Protein AF-A0A5E4IWZ4-F1 (afdb_monomer)

Sequence (344 aa):
MKITKGHIIYGFTVFIILAFVLETFVVVMWKPAETAATPTPSPQVQTFEGTGFAKAKILSLGGTLFVFCNSTQDAAPLVKDVPGVSRVFATGNSAYLVTAPNATPYLAAAIDGALAGICDAVVLRSSHLEFKETATLAASSGNGTKMLATKELDYLQSAFPPYVDAGHVEGDNVTMKVYLSINDAGGLSVSIEEQRSAFEYRFEGGGFATAKIAELKNELYVKCNATDAEGRAGNVSGVKNVTRFDEQTLFVDFEGNATAVAQGIASALPDCAPKVLRSAAFDFTDSVTIASENNDTRTVLGSDLAGATGFVAPEHAVNETVLLSVRLQMSGATILGTAIQEVG

Secondary structure (DSSP, 8-state):
----HHHHHHHHHHHHHHHHHHHHHHHHHTS----------------EEEEEEEEEEEEEEEEEEEEEESSSS--HHHHHTSTT--EEEEEETTEEEEE-TT--HHHHHHHHHHHTTT--EEEEEEEEEEE-S-EEEEESSSS-EEEE-HHHHHHHHHHS--EEETT--TT-EEEEEEEEEE-TT--EEEEEEE--TT---EEEEEEEEEEEEEEEEEEEEEE---TTHHHHHHTSTTEEEEEE-SSSEEEEEE-S-HHHHHHHHHHH-GGG--EEEEEEEEEE-S-EEEEETTS-EEEE-GGGGTT-EEEE-TT--TT-EEEEEEEEEEETTEEEEEEEEE--

Mean predicted aligned error: 16.66 Å

Solvent-accessible surface area (backbone atoms only — not comparable to full-atom values): 18110 Å² total; per-residue (Å²): 134,88,85,50,75,69,59,56,53,52,51,50,53,53,51,53,53,50,50,56,53,49,56,56,45,50,66,64,68,66,55,75,81,78,64,83,67,70,80,72,72,70,85,67,57,66,62,42,46,26,44,27,51,31,50,28,30,32,68,42,73,52,36,41,35,41,39,34,30,86,30,81,63,88,53,59,68,53,51,45,71,33,86,60,40,75,44,63,40,41,33,24,49,34,16,32,43,33,40,13,80,71,64,48,50,61,45,36,56,48,43,38,62,62,32,61,90,70,25,78,52,47,45,30,20,40,40,42,70,45,58,80,45,58,27,55,22,41,32,78,72,74,96,48,74,48,76,37,50,40,71,52,53,52,54,45,38,74,78,38,68,26,38,35,61,28,68,56,54,72,68,42,77,47,51,27,35,38,39,42,36,31,31,77,87,68,41,77,48,67,48,43,32,52,66,59,100,80,77,77,60,78,49,60,27,43,28,62,38,57,26,30,29,68,38,74,53,62,34,32,42,34,40,38,67,51,92,61,45,59,66,43,40,50,69,27,75,44,44,76,47,63,45,71,72,54,80,37,34,35,41,33,32,44,54,84,59,52,48,61,37,45,52,43,36,37,67,58,37,65,94,50,66,37,56,59,27,21,35,30,28,29,42,39,80,49,64,33,50,25,33,24,83,76,67,54,70,46,80,42,54,17,78,64,36,37,61,19,36,32,35,34,63,44,78,68,56,70,70,42,75,45,56,28,38,37,34,39,33,24,39,77,92,44,67,65,40,48,50,35,33,47,75,125

Nearest PDB structures (foldseek):
  6m5y-assembly1_A  TM=1.360E-01  e=1.106E+00  Homo sapiens
  2zkn-assembly1_A  TM=1.782E-01  e=7.741E+00  Homo sapiens
  5xau-assembly2_D  TM=8.549E-02  e=3.009E+00  Homo sapiens

pLDDT: mean 70.59, std 16.48, range [30.14, 96.25]

Foldseek 3Di:
DDDDPVNVVVVVVVVVVVVVVVVVVVVVVPPDPPPPPPPDPDPQLDWFWWKWKFKKAFQDWAQKKKKFFPAQDPCLVLLCPQPQFPHWADQFSGIIITGRRPQDLCSLVSSCVSCVVGGRMFMKTFTDIQTPAWIWIAGPDDGDIDIHGRVNVNVVCVVETEIEGSNDDHGDMFMWMWIWTAASVRDIDIYIYGDDPDFDDKFKFKFKAKWFFADWAQKKKKFAQDPCLQVLLCPFPQWDHWDDRDNGIIMTGGDDQQQSSQVSSCVSRVPGSIDIWTKTFTQGPAWTWTQGPNRDTDTHGSNRRHRRMETEHSPDDGGDMFMWIWIFMATDNGTRGIYIYGDD

Structure (mmCIF, N/CA/C/O backbone):
data_AF-A0A5E4IWZ4-F1
#
_entry.id   AF-A0A5E4IWZ4-F1
#
loop_
_atom_site.group_PDB
_atom_site.id
_atom_site.type_symbol
_atom_site.label_atom_id
_atom_site.label_alt_id
_atom_site.label_comp_id
_atom_site.label_asym_id
_atom_site.label_entity_id
_atom_site.label_seq_id
_atom_site.pdbx_PDB_ins_code
_atom_site.Cartn_x
_atom_site.Cartn_y
_atom_site.Cartn_z
_atom_site.occupancy
_atom_site.B_iso_or_equiv
_atom_site.auth_seq_id
_atom_site.auth_comp_id
_atom_site.auth_asym_id
_atom_site.auth_atom_id
_atom_site.pdbx_PDB_model_num
ATOM 1 N N . MET A 1 1 ? 42.885 69.895 -23.005 1.00 48.25 1 MET A N 1
ATOM 2 C CA . MET A 1 1 ? 41.452 69.594 -23.219 1.00 48.25 1 MET A CA 1
ATOM 3 C C . MET A 1 1 ? 40.857 69.210 -21.864 1.00 48.25 1 MET A C 1
ATOM 5 O O . MET A 1 1 ? 41.352 68.268 -21.261 1.00 48.25 1 MET A O 1
ATOM 9 N N . LYS A 1 2 ? 39.934 70.006 -21.297 1.00 48.12 2 LYS A N 1
ATOM 10 C CA . LYS A 1 2 ? 39.384 69.770 -19.944 1.00 48.12 2 LYS A CA 1
ATOM 11 C C . LYS A 1 2 ? 38.298 68.691 -20.016 1.00 48.12 2 LYS A C 1
ATOM 13 O O . LYS A 1 2 ? 37.235 68.941 -20.573 1.00 48.12 2 LYS A O 1
ATOM 18 N N . ILE A 1 3 ? 38.573 67.514 -19.460 1.00 48.06 3 ILE A N 1
ATOM 19 C CA . ILE A 1 3 ? 37.600 66.422 -19.342 1.00 48.06 3 ILE A CA 1
ATOM 20 C C . ILE A 1 3 ? 36.606 66.806 -18.239 1.00 48.06 3 ILE A C 1
ATOM 22 O O . ILE A 1 3 ? 36.971 66.909 -17.069 1.00 48.06 3 ILE A O 1
ATOM 26 N N . THR A 1 4 ? 35.358 67.088 -18.608 1.00 57.31 4 THR A N 1
ATOM 27 C CA . THR A 1 4 ? 34.282 67.385 -17.651 1.00 57.31 4 THR A CA 1
ATOM 28 C C . THR A 1 4 ? 33.617 66.095 -17.171 1.00 57.31 4 THR A C 1
ATOM 30 O O . THR A 1 4 ? 33.592 65.100 -17.893 1.00 57.31 4 THR A O 1
ATOM 33 N N . LYS A 1 5 ? 33.037 66.106 -15.959 1.00 51.78 5 LYS A N 1
ATOM 34 C CA . LYS A 1 5 ? 32.372 64.940 -15.332 1.00 51.78 5 LYS A CA 1
ATOM 35 C C . LYS A 1 5 ? 31.342 64.247 -16.246 1.00 51.78 5 LYS A C 1
ATOM 37 O O . LYS A 1 5 ? 31.197 63.034 -16.173 1.00 51.78 5 LYS A O 1
ATOM 42 N N . GLY A 1 6 ? 30.700 64.988 -17.155 1.00 46.56 6 GLY A N 1
ATOM 43 C CA . GLY A 1 6 ? 29.786 64.431 -18.160 1.00 46.56 6 GLY A CA 1
ATOM 44 C C . GLY A 1 6 ? 30.454 63.512 -19.192 1.00 46.56 6 GLY A C 1
ATOM 45 O O . GLY A 1 6 ? 29.855 62.520 -19.584 1.00 46.56 6 GLY A O 1
ATOM 46 N N . HIS A 1 7 ? 31.711 63.766 -19.569 1.00 50.81 7 HIS A N 1
ATOM 47 C CA . HIS A 1 7 ? 32.455 62.919 -20.513 1.00 50.81 7 HIS A CA 1
ATOM 48 C C . HIS A 1 7 ? 32.906 61.593 -19.883 1.00 50.81 7 HIS A C 1
ATOM 50 O O . HIS A 1 7 ? 33.012 60.588 -20.577 1.00 50.81 7 HIS A O 1
ATOM 56 N N . ILE A 1 8 ? 33.126 61.574 -18.564 1.00 56.03 8 ILE A N 1
ATOM 57 C CA . ILE A 1 8 ? 33.488 60.357 -17.822 1.00 56.03 8 ILE A CA 1
ATOM 58 C C . ILE A 1 8 ? 32.269 59.438 -17.686 1.00 56.03 8 ILE A C 1
ATOM 60 O O . ILE A 1 8 ? 32.382 58.239 -17.911 1.00 56.03 8 ILE A O 1
ATOM 64 N N . ILE A 1 9 ? 31.093 60.005 -17.398 1.00 56.81 9 ILE A N 1
ATOM 65 C CA . ILE A 1 9 ? 29.836 59.248 -17.295 1.00 56.81 9 ILE A CA 1
ATOM 66 C C . ILE A 1 9 ? 29.434 58.682 -18.663 1.00 56.81 9 ILE A C 1
ATOM 68 O O . ILE A 1 9 ? 29.106 57.505 -18.757 1.00 56.81 9 ILE A O 1
ATOM 72 N N . TYR A 1 10 ? 29.542 59.470 -19.739 1.00 52.75 10 TYR A N 1
ATOM 73 C CA . TYR A 1 10 ? 29.258 58.981 -21.093 1.00 52.75 10 TYR A CA 1
ATOM 74 C C . TYR A 1 10 ? 30.230 57.875 -21.531 1.00 52.75 10 TYR A C 1
ATOM 76 O O . TYR A 1 10 ? 29.808 56.885 -22.123 1.00 52.75 10 TYR A O 1
ATOM 84 N N . GLY A 1 11 ? 31.518 58.002 -21.190 1.00 53.03 11 GLY A N 1
ATOM 85 C CA . GLY A 1 11 ? 32.519 56.969 -21.464 1.00 53.03 11 GLY A CA 1
ATOM 86 C C . GLY A 1 11 ? 32.241 55.655 -20.728 1.00 53.03 11 GLY A C 1
ATOM 87 O O . GLY A 1 11 ? 32.352 54.591 -21.330 1.00 53.03 11 GLY A O 1
ATOM 88 N N . PHE A 1 12 ? 31.819 55.719 -19.460 1.00 54.25 12 PHE A N 1
ATOM 89 C CA . PHE A 1 12 ? 31.521 54.528 -18.655 1.00 54.25 12 PHE A CA 1
ATOM 90 C C . PHE A 1 12 ? 30.256 53.800 -19.132 1.00 54.25 12 PHE A C 1
ATOM 92 O O . PHE A 1 12 ? 30.250 52.576 -19.237 1.00 54.25 12 PHE A O 1
ATOM 99 N N . THR A 1 13 ? 29.208 54.542 -19.501 1.00 52.69 13 THR A N 1
ATOM 100 C CA . THR A 1 13 ? 27.964 53.960 -20.028 1.00 52.69 13 THR A CA 1
ATOM 101 C C . THR A 1 13 ? 28.180 53.287 -21.385 1.00 52.69 13 THR A C 1
ATOM 103 O O . THR A 1 13 ? 27.676 52.189 -21.613 1.00 52.69 13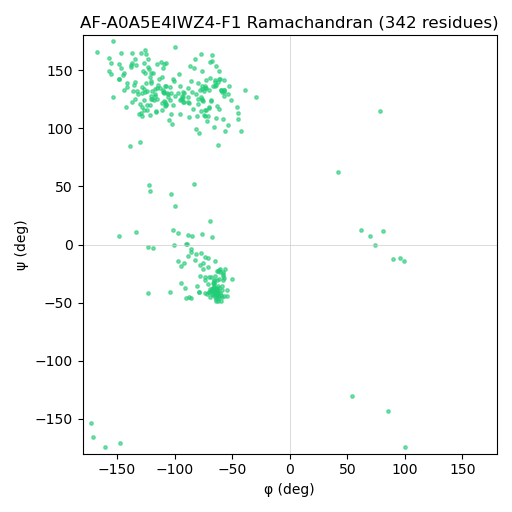 THR A O 1
ATOM 106 N N . VAL A 1 14 ? 28.981 53.890 -22.271 1.00 59.00 14 VAL A N 1
ATOM 107 C CA . VAL A 1 14 ? 29.339 53.288 -23.567 1.00 59.00 14 VAL A CA 1
ATOM 108 C C . VAL A 1 14 ? 30.169 52.014 -23.379 1.00 59.00 14 VAL A C 1
ATOM 110 O O . VAL A 1 14 ? 29.946 51.039 -24.091 1.00 59.00 14 VAL A O 1
ATOM 113 N N . PHE A 1 15 ? 31.067 51.979 -22.389 1.00 56.47 15 PHE A N 1
ATOM 114 C CA . PHE A 1 15 ? 31.883 50.798 -22.093 1.00 56.47 15 PHE A CA 1
ATOM 115 C C . PHE A 1 15 ? 31.050 49.625 -21.549 1.00 56.47 15 PHE A C 1
ATOM 117 O O . PHE A 1 15 ? 31.271 48.484 -21.945 1.00 56.47 15 PHE A O 1
ATOM 124 N N . ILE A 1 16 ? 30.053 49.900 -20.700 1.00 59.41 16 ILE A N 1
ATOM 125 C CA . ILE A 1 16 ? 29.130 48.878 -20.176 1.00 59.41 16 ILE A CA 1
ATOM 126 C C . ILE A 1 16 ? 28.242 48.317 -21.294 1.00 59.41 16 ILE A C 1
ATOM 128 O O . ILE A 1 16 ? 28.080 47.105 -21.395 1.00 59.41 16 ILE A O 1
ATOM 132 N N . ILE A 1 17 ? 27.714 49.170 -22.178 1.00 57.44 17 ILE A N 1
ATOM 133 C CA . ILE A 1 17 ? 26.903 48.716 -23.320 1.00 57.44 17 ILE A CA 1
ATOM 134 C C . ILE A 1 17 ? 27.752 47.877 -24.287 1.00 57.44 17 ILE A C 1
ATOM 136 O O . ILE A 1 17 ? 27.302 46.827 -24.736 1.00 57.44 17 ILE A O 1
ATOM 140 N N . LEU A 1 18 ? 28.994 48.284 -24.567 1.00 53.41 18 LEU A N 1
ATOM 141 C CA . LEU A 1 18 ? 29.921 47.498 -25.388 1.00 53.41 18 LEU A CA 1
ATOM 142 C C . LEU A 1 18 ? 30.268 46.148 -24.750 1.00 53.41 18 LEU A C 1
ATOM 144 O O . LEU A 1 18 ? 30.325 45.162 -25.476 1.00 53.41 18 LEU A O 1
ATOM 148 N N . ALA A 1 19 ? 30.439 46.079 -23.427 1.00 55.56 19 ALA A N 1
ATOM 149 C CA . ALA A 1 19 ? 30.679 44.823 -22.715 1.00 55.56 19 ALA A CA 1
ATOM 150 C C . ALA A 1 19 ? 29.480 43.864 -22.815 1.00 55.56 19 ALA A C 1
ATOM 152 O O . ALA A 1 19 ? 29.666 42.697 -23.149 1.00 55.56 19 ALA A O 1
ATOM 153 N N . PHE A 1 20 ? 28.252 44.368 -22.646 1.00 47.84 20 PHE A N 1
ATOM 154 C CA . PHE A 1 20 ? 27.034 43.569 -22.824 1.00 47.84 20 PHE A CA 1
ATOM 155 C C . PHE A 1 20 ? 26.848 43.099 -24.274 1.00 47.84 20 PHE A C 1
ATOM 157 O O . PHE A 1 20 ? 26.481 41.948 -24.508 1.00 47.84 20 PHE A O 1
ATOM 164 N N . VAL A 1 21 ? 27.136 43.949 -25.265 1.00 52.22 21 VAL A N 1
ATOM 165 C CA . VAL A 1 21 ? 27.054 43.570 -26.685 1.00 52.22 21 VAL A CA 1
ATOM 166 C C . VAL A 1 21 ? 28.121 42.530 -27.042 1.00 52.22 21 VAL A C 1
ATOM 168 O O . VAL A 1 21 ? 27.809 41.600 -27.782 1.00 52.22 21 VAL A O 1
ATOM 171 N N . LEU A 1 22 ? 29.339 42.626 -26.491 1.00 50.09 22 LEU A N 1
ATOM 172 C CA . LEU A 1 22 ? 30.407 41.648 -26.734 1.00 50.09 22 LEU A CA 1
ATOM 173 C C . LEU A 1 22 ? 30.142 40.300 -26.046 1.00 50.09 22 LEU A C 1
ATOM 175 O O . LEU A 1 22 ? 30.327 39.270 -26.688 1.00 50.09 22 LEU A O 1
ATOM 179 N N . GLU A 1 23 ? 29.675 40.283 -24.792 1.00 47.28 23 GLU A N 1
ATOM 180 C CA . GLU A 1 23 ? 29.301 39.035 -24.101 1.00 47.28 23 GLU A CA 1
ATOM 181 C C . GLU A 1 23 ? 28.146 38.327 -24.817 1.00 47.28 23 GLU A C 1
ATOM 183 O O . GLU A 1 23 ? 28.201 37.118 -25.042 1.00 47.28 23 GLU A O 1
ATOM 188 N N . THR A 1 24 ? 27.150 39.086 -25.285 1.00 47.25 24 THR A N 1
ATOM 189 C CA . THR A 1 24 ? 26.039 38.526 -26.069 1.00 47.25 24 THR A CA 1
ATOM 190 C C . THR A 1 24 ? 26.528 37.990 -27.424 1.00 47.25 24 THR A C 1
ATOM 192 O O . THR A 1 24 ? 26.074 36.939 -27.872 1.00 47.25 24 THR A O 1
ATOM 195 N N . PHE A 1 25 ? 27.506 38.645 -28.064 1.00 42.25 25 PHE A N 1
ATOM 196 C CA . PHE A 1 25 ? 28.094 38.174 -29.325 1.00 42.25 25 PHE A CA 1
ATOM 197 C C . PHE A 1 25 ? 28.974 36.927 -29.167 1.00 42.25 25 PHE A C 1
ATOM 199 O O . PHE A 1 25 ? 28.980 36.085 -30.064 1.00 42.25 25 PHE A O 1
ATOM 206 N N . VAL A 1 26 ? 29.692 36.768 -28.051 1.00 47.75 26 VAL A N 1
ATOM 207 C CA . VAL A 1 26 ? 30.502 35.564 -27.785 1.00 47.75 26 VAL A CA 1
ATOM 208 C C . VAL A 1 26 ? 29.603 34.351 -27.536 1.00 47.75 26 VAL A C 1
ATOM 210 O O . VAL A 1 26 ? 29.882 33.282 -28.072 1.00 47.75 26 VAL A O 1
ATOM 213 N N . VAL A 1 27 ? 28.472 34.514 -26.841 1.00 46.78 27 VAL A N 1
ATOM 214 C CA . VAL A 1 27 ? 27.479 33.435 -26.665 1.00 46.78 27 VAL A CA 1
ATOM 215 C C . VAL A 1 27 ? 26.820 33.039 -27.997 1.00 46.78 27 VAL A C 1
ATOM 217 O O . VAL A 1 27 ? 26.539 31.863 -28.216 1.00 46.78 27 VAL A O 1
ATOM 220 N N . VAL A 1 28 ? 26.622 33.987 -28.921 1.00 42.69 28 VAL A N 1
ATOM 221 C CA . VAL A 1 28 ? 26.024 33.721 -30.245 1.00 42.69 28 VAL A CA 1
ATOM 222 C C . VAL A 1 28 ? 27.032 33.140 -31.250 1.00 42.69 28 VAL A C 1
ATOM 224 O O . VAL A 1 28 ? 26.660 32.281 -32.047 1.00 42.69 28 VAL A O 1
ATOM 227 N N . MET A 1 29 ? 28.304 33.557 -31.219 1.00 41.19 29 MET A N 1
ATOM 228 C CA . MET A 1 29 ? 29.334 33.083 -32.163 1.00 41.19 29 MET A CA 1
ATOM 229 C C . MET A 1 29 ? 30.079 31.816 -31.716 1.00 41.19 29 MET A C 1
ATOM 231 O O . MET A 1 29 ? 30.779 31.220 -32.531 1.00 41.19 29 MET A O 1
ATOM 235 N N . TRP A 1 30 ? 29.909 31.365 -30.469 1.00 34.94 30 TRP A N 1
ATOM 236 C CA . TRP A 1 30 ? 30.384 30.057 -29.989 1.00 34.94 30 TRP A CA 1
ATOM 237 C C . TRP A 1 30 ? 29.272 28.997 -29.949 1.00 34.94 30 TRP A C 1
ATOM 239 O O . TRP A 1 30 ? 29.286 28.078 -29.132 1.00 34.94 30 TRP A O 1
ATOM 249 N N . LYS A 1 31 ? 28.318 29.073 -30.885 1.00 34.88 31 LYS A N 1
ATOM 250 C CA . LYS A 1 31 ? 27.649 27.858 -31.356 1.00 34.88 31 LYS A CA 1
ATOM 251 C C . LYS A 1 31 ? 28.688 27.038 -32.136 1.00 34.88 31 LYS A C 1
ATOM 253 O O . LYS A 1 31 ? 29.263 27.574 -33.086 1.00 34.88 31 LYS A O 1
ATOM 258 N N . PRO A 1 32 ? 28.944 25.763 -31.784 1.00 35.66 32 PRO A N 1
ATOM 259 C CA . PRO A 1 32 ? 29.677 24.867 -32.670 1.00 35.66 32 PRO A CA 1
ATOM 260 C C . PRO A 1 32 ? 28.987 24.906 -34.030 1.00 35.66 32 PRO A C 1
ATOM 262 O O . PRO A 1 32 ? 27.756 24.906 -34.074 1.00 35.66 32 PRO A O 1
ATOM 265 N N . ALA A 1 33 ? 29.763 24.990 -35.112 1.00 35.91 33 ALA A N 1
ATOM 266 C CA . ALA A 1 33 ? 29.234 24.999 -36.466 1.00 35.91 33 ALA A CA 1
ATOM 267 C C . ALA A 1 33 ? 28.159 23.911 -36.605 1.00 35.91 33 ALA A C 1
ATOM 269 O O . ALA A 1 33 ? 28.460 22.717 -36.515 1.00 35.91 33 ALA A O 1
ATOM 270 N N . GLU A 1 34 ? 26.909 24.339 -36.799 1.00 39.59 34 GLU A N 1
ATOM 271 C CA . GLU A 1 34 ? 25.837 23.488 -37.293 1.00 39.59 34 GLU A CA 1
ATOM 272 C C . GLU A 1 34 ? 26.274 23.059 -38.697 1.00 39.59 34 GLU A C 1
ATOM 274 O O . GLU A 1 34 ? 25.982 23.692 -39.709 1.00 39.59 34 GLU A O 1
ATOM 279 N N . THR A 1 35 ? 27.062 21.982 -38.745 1.00 37.62 35 THR A N 1
ATOM 280 C CA . THR A 1 35 ? 27.108 21.084 -39.895 1.00 37.62 35 THR A CA 1
ATOM 281 C C . THR A 1 35 ? 25.650 20.853 -40.225 1.00 37.62 35 THR A C 1
ATOM 283 O O . THR A 1 35 ? 24.946 20.417 -39.318 1.00 37.62 35 THR A O 1
ATOM 286 N N . ALA A 1 36 ? 25.196 21.245 -41.421 1.00 39.75 36 ALA A N 1
ATOM 287 C CA . ALA A 1 36 ? 23.799 21.163 -41.832 1.00 39.75 36 ALA A CA 1
ATOM 288 C C . ALA A 1 36 ? 23.219 19.825 -41.369 1.00 39.75 36 ALA A C 1
ATOM 290 O O . ALA A 1 36 ? 23.478 18.780 -41.969 1.00 39.75 36 ALA A O 1
ATOM 291 N N . ALA A 1 37 ? 22.528 19.858 -40.230 1.00 36.50 37 ALA A N 1
ATOM 292 C CA . ALA A 1 37 ? 21.970 18.669 -39.647 1.00 36.50 37 ALA A CA 1
ATOM 293 C C . ALA A 1 37 ? 20.783 18.375 -40.542 1.00 36.50 37 ALA A C 1
ATOM 295 O O . ALA A 1 37 ? 19.821 19.145 -40.599 1.00 36.50 37 ALA A O 1
ATOM 296 N N . THR A 1 38 ? 20.895 17.284 -41.297 1.00 37.44 38 THR A N 1
ATOM 297 C CA . THR A 1 38 ? 19.757 16.502 -41.774 1.00 37.44 38 THR A CA 1
ATOM 298 C C . THR A 1 38 ? 18.642 16.645 -40.742 1.00 37.44 38 THR A C 1
ATOM 300 O O . THR A 1 38 ? 18.963 16.455 -39.568 1.00 37.44 38 THR A O 1
ATOM 303 N N . PRO A 1 39 ? 17.408 17.040 -41.121 1.00 30.14 39 PRO A N 1
ATOM 304 C CA . PRO A 1 39 ? 16.368 17.412 -40.167 1.00 30.14 39 PRO A CA 1
ATOM 305 C C . PRO A 1 39 ? 16.338 16.384 -39.046 1.00 30.14 39 PRO A C 1
ATOM 307 O O . PRO A 1 39 ? 15.993 15.227 -39.289 1.00 30.14 39 PRO A O 1
ATOM 310 N N . THR A 1 40 ? 16.798 16.778 -37.855 1.00 33.03 40 THR A N 1
ATOM 311 C CA . THR A 1 40 ? 16.753 15.896 -36.699 1.00 33.03 40 THR A CA 1
ATOM 312 C C . THR A 1 40 ? 15.272 15.623 -36.502 1.00 33.03 40 THR A C 1
ATOM 314 O O . THR A 1 40 ? 14.522 16.587 -36.303 1.00 33.03 40 THR A O 1
ATOM 317 N N . PRO A 1 41 ? 14.809 14.367 -36.638 1.00 32.19 41 PRO A N 1
ATOM 318 C CA . PRO A 1 41 ? 13.429 14.065 -36.327 1.00 32.19 41 PRO A CA 1
ATOM 319 C C . PRO A 1 41 ? 13.203 14.576 -34.907 1.00 32.19 41 PRO A C 1
ATOM 321 O O . PRO A 1 41 ? 14.022 14.317 -34.020 1.00 32.19 41 PRO A O 1
ATOM 324 N N . SER A 1 42 ? 12.140 15.364 -34.717 1.00 31.86 42 SER A N 1
ATOM 325 C CA . SER A 1 42 ? 11.623 15.699 -33.387 1.00 31.86 42 SER A CA 1
ATOM 326 C C . SER A 1 42 ? 11.740 14.441 -32.528 1.00 31.86 42 SER A C 1
ATOM 328 O O . SER A 1 42 ? 11.403 13.390 -33.082 1.00 31.86 42 SER A O 1
ATOM 330 N N . PRO A 1 43 ? 12.257 14.485 -31.280 1.00 33.91 43 PRO A N 1
ATOM 331 C CA . PRO A 1 43 ? 12.421 13.279 -30.482 1.00 33.91 43 PRO A CA 1
ATOM 332 C C . PRO A 1 43 ? 11.065 12.592 -30.451 1.00 33.91 43 PRO A C 1
ATOM 334 O O . PRO A 1 43 ? 10.131 13.068 -29.810 1.00 33.91 43 PRO A O 1
ATOM 337 N N . GLN A 1 44 ? 10.925 11.540 -31.257 1.00 36.94 44 GLN A N 1
ATOM 338 C CA . GLN A 1 44 ? 9.755 10.705 -31.191 1.00 36.94 44 GLN A CA 1
ATOM 339 C C . GLN A 1 44 ? 9.860 10.132 -29.795 1.00 36.94 44 GLN A C 1
ATOM 341 O O . GLN A 1 44 ? 10.893 9.549 -29.451 1.00 36.94 44 GLN A O 1
ATOM 346 N N . VAL A 1 45 ? 8.857 10.401 -28.963 1.00 45.78 45 VAL A N 1
ATOM 347 C CA . VAL A 1 45 ? 8.693 9.669 -27.717 1.00 45.78 45 VAL A CA 1
ATOM 348 C C . VAL A 1 45 ? 8.608 8.218 -28.162 1.00 45.78 45 VAL A C 1
ATOM 350 O O . VAL A 1 45 ? 7.610 7.802 -28.737 1.00 45.78 45 VAL A O 1
ATOM 353 N N . GLN A 1 46 ? 9.728 7.500 -28.083 1.00 56.00 46 GLN A N 1
ATOM 354 C CA . GLN A 1 46 ? 9.773 6.133 -28.562 1.00 56.00 46 GLN A CA 1
ATOM 355 C C . GLN A 1 46 ? 8.957 5.333 -27.572 1.00 56.00 46 GLN A C 1
ATOM 357 O O . GLN A 1 46 ? 9.376 5.155 -26.423 1.00 56.00 46 GLN A O 1
ATOM 362 N N . THR A 1 47 ? 7.799 4.873 -28.032 1.00 64.81 47 THR A N 1
ATOM 363 C CA . THR A 1 47 ? 7.048 3.842 -27.339 1.00 64.81 47 THR A CA 1
ATOM 364 C C . THR A 1 47 ? 7.980 2.688 -27.043 1.00 64.81 47 THR A C 1
ATOM 366 O O . THR A 1 47 ? 8.627 2.152 -27.949 1.00 64.81 47 THR A O 1
ATOM 369 N N . PHE A 1 48 ? 8.077 2.324 -25.777 1.00 65.38 48 PHE A N 1
ATOM 370 C CA . PHE A 1 48 ? 8.903 1.217 -25.347 1.00 65.38 48 PHE A CA 1
ATOM 371 C C . PHE A 1 48 ? 8.178 0.491 -24.241 1.00 65.38 48 PHE A C 1
ATOM 373 O O . PHE A 1 48 ? 7.967 1.067 -23.186 1.00 65.38 48 PHE A O 1
ATOM 380 N N . GLU A 1 49 ? 7.864 -0.772 -24.467 1.00 69.88 49 GLU A N 1
ATOM 381 C CA . GLU A 1 49 ? 7.395 -1.673 -23.431 1.00 69.88 49 GLU A CA 1
ATOM 382 C C . GLU A 1 49 ? 8.389 -2.818 -23.349 1.00 69.88 49 GLU A C 1
ATOM 384 O O . GLU A 1 49 ? 8.693 -3.431 -24.373 1.00 69.88 49 GLU A O 1
ATOM 389 N N . GLY A 1 50 ? 8.935 -3.088 -22.170 1.00 64.44 50 GLY A N 1
ATOM 390 C CA . GLY A 1 50 ? 9.922 -4.141 -22.029 1.00 64.44 50 GLY A CA 1
ATOM 391 C C . GLY A 1 50 ? 10.229 -4.527 -20.597 1.00 64.44 50 GLY A C 1
ATOM 392 O O . GLY A 1 50 ? 9.910 -3.819 -19.641 1.00 64.44 50 GLY A O 1
ATOM 393 N N . THR A 1 51 ? 10.893 -5.672 -20.467 1.00 76.69 51 THR A N 1
ATOM 394 C CA . THR A 1 51 ? 11.328 -6.220 -19.182 1.00 76.69 51 THR A CA 1
ATOM 395 C C . THR A 1 51 ? 12.806 -6.550 -19.195 1.00 76.69 51 THR A C 1
ATOM 397 O O . THR A 1 51 ? 13.382 -6.906 -20.221 1.00 76.69 51 THR A O 1
ATOM 400 N N . GLY A 1 52 ? 13.435 -6.445 -18.036 1.00 77.69 52 GLY A N 1
ATOM 401 C CA . GLY A 1 52 ? 14.819 -6.840 -17.846 1.00 77.69 52 GLY A CA 1
ATOM 402 C C . GLY A 1 52 ? 15.125 -7.070 -16.383 1.00 77.69 52 GLY A C 1
ATOM 403 O O . GLY A 1 52 ? 14.236 -7.022 -15.534 1.00 77.69 52 GLY A O 1
ATOM 404 N N . PHE A 1 53 ? 16.395 -7.327 -16.098 1.00 85.75 53 PHE A N 1
ATOM 405 C CA . PHE A 1 53 ? 16.854 -7.646 -14.754 1.00 85.75 53 PHE A CA 1
ATOM 406 C C . PHE A 1 53 ? 17.989 -6.721 -14.335 1.00 85.75 53 PHE A C 1
ATOM 408 O O . PHE A 1 53 ? 18.795 -6.299 -15.168 1.00 85.75 53 PHE A O 1
ATOM 415 N N . ALA A 1 54 ? 18.044 -6.420 -13.042 1.00 86.06 54 ALA A N 1
ATOM 416 C CA . ALA A 1 54 ? 19.112 -5.649 -12.428 1.00 86.06 54 ALA A CA 1
ATOM 417 C C . ALA A 1 54 ? 19.415 -6.183 -11.033 1.00 86.06 54 ALA A C 1
ATOM 419 O O . ALA A 1 54 ? 18.508 -6.385 -10.225 1.00 86.06 54 ALA A O 1
ATOM 420 N N . LYS A 1 55 ? 20.693 -6.378 -10.716 1.00 89.69 55 LYS A N 1
ATOM 421 C CA . LYS A 1 55 ? 21.110 -6.667 -9.344 1.00 89.69 55 LYS A CA 1
ATOM 422 C C . LYS A 1 55 ? 21.092 -5.406 -8.499 1.00 89.69 55 LYS A C 1
ATOM 424 O O . LYS A 1 55 ? 21.652 -4.369 -8.873 1.00 89.69 55 LYS A O 1
ATOM 429 N N . ALA A 1 56 ? 20.525 -5.542 -7.313 1.00 91.06 56 ALA A N 1
ATOM 430 C CA . ALA A 1 56 ? 20.492 -4.488 -6.324 1.00 91.06 56 ALA A CA 1
ATOM 431 C C . ALA A 1 56 ? 20.872 -5.013 -4.940 1.00 91.06 56 ALA A C 1
ATOM 433 O O . ALA A 1 56 ? 20.819 -6.212 -4.663 1.00 91.06 56 ALA A O 1
ATOM 434 N N . LYS A 1 57 ? 21.286 -4.097 -4.071 1.00 92.38 57 LYS A N 1
ATOM 435 C CA . LYS A 1 57 ? 21.460 -4.347 -2.644 1.00 92.38 57 LYS A CA 1
ATOM 436 C C . LYS A 1 57 ? 20.355 -3.634 -1.880 1.00 92.38 57 LYS A C 1
ATOM 438 O O . LYS A 1 57 ? 20.069 -2.477 -2.169 1.00 92.38 57 LYS A O 1
ATOM 443 N N . ILE A 1 58 ? 19.763 -4.299 -0.899 1.00 87.06 58 ILE A N 1
ATOM 444 C CA . ILE A 1 58 ? 18.762 -3.682 -0.030 1.00 87.06 58 ILE A CA 1
ATOM 445 C C . ILE A 1 58 ? 19.476 -2.717 0.917 1.00 87.06 58 ILE A C 1
ATOM 447 O O . ILE A 1 58 ? 20.310 -3.139 1.719 1.00 87.06 58 ILE A O 1
ATOM 451 N N . LEU A 1 59 ? 19.173 -1.423 0.807 1.00 80.50 59 LEU A N 1
ATOM 452 C CA . LEU A 1 59 ? 19.687 -0.395 1.712 1.00 80.50 59 LEU A CA 1
ATOM 453 C C . LEU A 1 59 ? 18.816 -0.267 2.952 1.00 80.50 59 LEU A C 1
ATOM 455 O O . LEU A 1 59 ? 19.347 -0.222 4.057 1.00 80.50 59 LEU A O 1
ATOM 459 N N . SER A 1 60 ? 17.498 -0.216 2.761 1.00 78.06 60 SER A N 1
ATOM 460 C CA . SER A 1 60 ? 16.543 -0.154 3.862 1.00 78.06 60 SER A CA 1
ATOM 461 C C . SER A 1 60 ? 15.232 -0.855 3.528 1.00 78.06 60 SER A C 1
ATOM 463 O O . SER A 1 60 ? 14.858 -1.005 2.359 1.00 78.06 60 SER A O 1
ATOM 465 N N . LEU A 1 61 ? 14.533 -1.296 4.573 1.00 73.25 61 LEU A N 1
ATOM 466 C CA . LEU A 1 61 ? 13.239 -1.967 4.476 1.00 73.25 61 LEU A CA 1
ATOM 467 C C . LEU A 1 61 ? 12.145 -1.146 5.176 1.00 73.25 61 LEU A C 1
ATOM 469 O O . LEU A 1 61 ? 12.262 -0.800 6.349 1.00 73.25 61 LEU A O 1
ATOM 473 N N . GLY A 1 62 ? 11.043 -0.866 4.479 1.00 65.75 62 GLY A N 1
ATOM 474 C CA . GLY A 1 62 ? 9.933 -0.057 5.010 1.00 65.75 62 GLY A CA 1
ATOM 475 C C . GLY A 1 62 ? 9.033 -0.815 5.994 1.00 65.75 62 GLY A C 1
ATOM 476 O O . GLY A 1 62 ? 9.064 -2.036 6.049 1.00 65.75 62 GLY A O 1
ATOM 477 N N . GLY A 1 63 ? 8.207 -0.129 6.786 1.00 61.47 63 GLY A N 1
ATOM 478 C CA . GLY A 1 63 ? 7.325 -0.749 7.799 1.00 61.47 63 GLY A CA 1
ATOM 479 C C . GLY A 1 63 ? 6.062 -1.434 7.253 1.00 61.47 63 GLY A C 1
ATOM 480 O O . GLY A 1 63 ? 5.176 -1.804 8.023 1.00 61.47 63 GLY A O 1
ATOM 481 N N . THR A 1 64 ? 5.952 -1.581 5.935 1.00 64.88 64 THR A N 1
ATOM 482 C CA . THR A 1 64 ? 4.729 -2.018 5.259 1.00 64.88 64 THR A CA 1
ATOM 483 C C . THR A 1 64 ? 4.954 -3.339 4.551 1.00 64.88 64 THR A C 1
ATOM 485 O O . THR A 1 64 ? 5.903 -3.488 3.775 1.00 64.88 64 THR A O 1
ATOM 488 N N . LEU A 1 65 ? 4.053 -4.281 4.809 1.00 68.31 65 LEU A N 1
ATOM 489 C CA . LEU A 1 65 ? 4.041 -5.603 4.211 1.00 68.31 65 LEU A CA 1
ATOM 490 C C . LEU A 1 65 ? 2.813 -5.763 3.314 1.00 68.31 65 LEU A C 1
ATOM 492 O O . LEU A 1 65 ? 1.722 -5.296 3.635 1.00 68.31 65 LEU A O 1
ATOM 496 N N . PHE A 1 66 ? 2.995 -6.446 2.196 1.00 69.00 66 PHE A N 1
ATOM 497 C CA . PHE A 1 66 ? 1.934 -6.872 1.297 1.00 69.00 66 PHE A CA 1
ATOM 498 C C . PHE A 1 66 ? 1.845 -8.384 1.390 1.00 69.00 66 PHE A C 1
ATOM 500 O O . PHE A 1 66 ? 2.803 -9.080 1.063 1.00 69.00 66 PHE A O 1
ATOM 507 N N . VAL A 1 67 ? 0.717 -8.884 1.874 1.00 71.06 67 VAL A N 1
ATOM 508 C CA . VAL A 1 67 ? 0.478 -10.310 2.071 1.00 71.06 67 VAL A CA 1
ATOM 509 C C . VAL A 1 67 ? -0.524 -10.770 1.031 1.00 71.06 67 VAL A C 1
ATOM 511 O O . VAL A 1 67 ? -1.638 -10.258 0.965 1.00 71.06 67 VAL A O 1
ATOM 514 N N . PHE A 1 68 ? -0.142 -11.757 0.240 1.00 71.69 68 PHE A N 1
ATOM 515 C CA . PHE A 1 68 ? -1.003 -12.409 -0.732 1.00 71.69 68 PHE A CA 1
ATOM 516 C C . PHE A 1 68 ? -1.285 -13.808 -0.236 1.00 71.69 68 PHE A C 1
ATOM 518 O O . PHE A 1 68 ? -0.368 -14.521 0.150 1.00 71.69 68 PHE A O 1
ATOM 525 N N . CYS A 1 69 ? -2.542 -14.203 -0.277 1.00 70.25 69 CYS A N 1
ATOM 526 C CA . CYS A 1 69 ? -3.011 -15.498 0.165 1.00 70.25 69 CYS A CA 1
ATOM 527 C C . CYS A 1 69 ? -3.882 -16.047 -0.955 1.00 70.25 69 CYS A C 1
ATOM 529 O O . CYS A 1 69 ? -4.936 -15.489 -1.228 1.00 70.25 69 CYS A O 1
ATOM 531 N N . ASN A 1 70 ? -3.463 -17.116 -1.634 1.00 67.50 70 ASN A N 1
ATOM 532 C CA . ASN A 1 70 ? -4.182 -17.686 -2.786 1.00 67.50 70 ASN A CA 1
ATOM 533 C C . ASN A 1 70 ? -5.533 -18.363 -2.439 1.00 67.50 70 ASN A C 1
ATOM 535 O O . ASN A 1 70 ? -6.035 -19.172 -3.219 1.00 67.50 70 ASN A O 1
ATOM 539 N N . SER A 1 71 ? -6.123 -18.029 -1.292 1.00 66.44 71 SER A N 1
ATOM 540 C CA . SER A 1 71 ? -7.408 -18.518 -0.805 1.00 66.44 71 SER A CA 1
ATOM 541 C C . SER A 1 71 ? -8.451 -17.402 -0.832 1.00 66.44 71 SER A C 1
ATOM 543 O O . SER A 1 71 ? -8.124 -16.227 -0.710 1.00 66.44 71 SER A O 1
ATOM 545 N N . THR A 1 72 ? -9.721 -17.778 -0.977 1.00 63.81 72 THR A N 1
ATOM 546 C CA . THR A 1 72 ? -10.873 -16.865 -0.872 1.00 63.81 72 THR A CA 1
ATOM 547 C C . THR A 1 72 ? -11.414 -16.763 0.557 1.00 63.81 72 THR A C 1
ATOM 549 O O . THR A 1 72 ? -12.436 -16.121 0.786 1.00 63.81 72 THR A O 1
ATOM 552 N N . GLN A 1 73 ? -10.802 -17.469 1.512 1.00 69.25 73 GLN A N 1
ATOM 553 C CA . GLN A 1 73 ? -11.151 -17.378 2.925 1.00 69.25 73 GLN A CA 1
ATOM 554 C C . GLN A 1 73 ?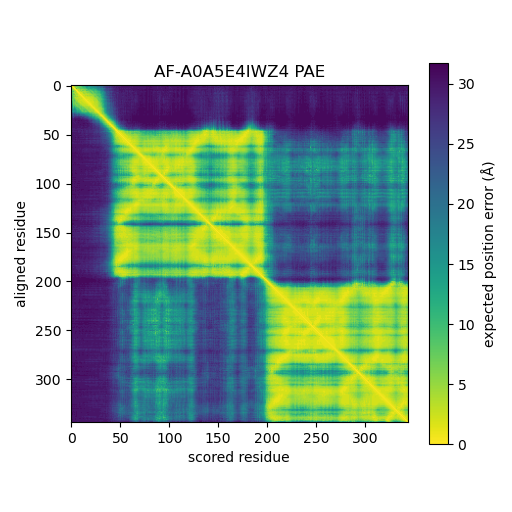 -10.542 -16.106 3.523 1.00 69.25 73 GLN A C 1
ATOM 556 O O . GLN A 1 73 ? -9.352 -15.862 3.345 1.00 69.25 73 GLN A O 1
ATOM 561 N N . ASP A 1 74 ? -11.333 -15.329 4.273 1.00 67.19 74 ASP A N 1
ATOM 562 C CA . ASP A 1 74 ? -10.812 -14.149 4.965 1.00 67.19 74 ASP A CA 1
ATOM 563 C C . ASP A 1 74 ? -9.779 -14.551 6.027 1.00 67.19 74 ASP A C 1
ATOM 565 O O . ASP A 1 74 ? -10.108 -15.133 7.065 1.00 67.19 74 ASP A O 1
ATOM 569 N N . ALA A 1 75 ? -8.517 -14.244 5.740 1.00 74.56 75 ALA A N 1
ATOM 570 C CA . ALA A 1 75 ? -7.382 -14.512 6.600 1.00 74.56 75 ALA A CA 1
ATOM 571 C C . ALA A 1 75 ? -6.912 -13.272 7.380 1.00 74.56 75 ALA A C 1
ATOM 573 O O . ALA A 1 75 ? -5.989 -13.376 8.193 1.00 74.56 75 ALA A O 1
ATOM 574 N N . ALA A 1 76 ? -7.554 -12.109 7.197 1.00 69.31 76 ALA A N 1
ATOM 575 C CA . ALA A 1 76 ? -7.184 -10.876 7.889 1.00 69.31 76 ALA A CA 1
ATOM 576 C C . ALA A 1 76 ? -7.148 -11.009 9.426 1.00 69.31 76 ALA A C 1
ATOM 578 O O . ALA A 1 76 ? -6.217 -10.459 10.024 1.00 69.31 76 ALA A O 1
ATOM 579 N N . PRO A 1 77 ? -8.070 -11.743 10.093 1.00 79.50 77 PRO A N 1
ATOM 580 C CA . PRO A 1 77 ? -8.002 -11.939 11.542 1.00 79.50 77 PRO A CA 1
ATOM 581 C C . PRO A 1 77 ? -6.720 -12.650 11.986 1.00 79.50 77 PRO A C 1
ATOM 583 O O . PRO A 1 77 ? -6.079 -12.225 12.941 1.00 79.50 77 PRO A O 1
ATOM 586 N N . LEU A 1 78 ? -6.299 -13.679 11.247 1.00 85.00 78 LEU A N 1
ATOM 587 C CA . LEU A 1 78 ? -5.106 -14.463 11.576 1.00 85.00 78 LEU A CA 1
ATOM 588 C C . LEU A 1 78 ? -3.832 -13.644 11.408 1.00 85.00 78 LEU A C 1
ATOM 590 O O . LEU A 1 78 ? -2.944 -13.717 12.249 1.00 85.00 78 LEU A O 1
ATOM 594 N N . VAL A 1 79 ? -3.764 -12.825 10.355 1.00 83.12 79 VAL A N 1
ATOM 595 C CA . VAL A 1 79 ? -2.640 -11.905 10.137 1.00 83.12 79 VAL A CA 1
ATOM 596 C C . VAL A 1 79 ? -2.607 -10.821 11.216 1.00 83.12 79 VAL A C 1
ATOM 598 O O . VAL A 1 79 ? -1.532 -10.448 11.678 1.00 83.12 79 VAL A O 1
ATOM 601 N N . LYS A 1 80 ? -3.771 -10.326 11.655 1.00 81.50 80 LYS A N 1
ATOM 602 C CA . LYS A 1 80 ? -3.875 -9.293 12.695 1.00 81.50 80 LYS A CA 1
ATOM 603 C C . LYS A 1 80 ? -3.402 -9.789 14.062 1.00 81.50 80 LYS A C 1
ATOM 605 O O . LYS A 1 80 ? -2.838 -9.002 14.818 1.00 81.50 80 LYS A O 1
ATOM 610 N N . ASP A 1 81 ? -3.607 -11.067 14.360 1.00 87.44 81 ASP A N 1
ATOM 611 C CA . ASP A 1 81 ? -3.191 -11.678 15.625 1.00 87.44 81 ASP A CA 1
ATOM 612 C C . ASP A 1 81 ? -1.677 -11.969 15.687 1.00 87.44 81 ASP A C 1
ATOM 614 O O . ASP A 1 81 ? -1.156 -12.316 16.751 1.00 87.44 81 ASP A O 1
ATOM 618 N N . VAL A 1 82 ? -0.941 -11.798 14.579 1.00 86.75 82 VAL A N 1
ATOM 619 C CA . VAL A 1 82 ? 0.516 -11.977 14.554 1.00 86.75 82 VAL A CA 1
ATOM 620 C C . VAL A 1 82 ? 1.205 -10.870 15.367 1.00 86.75 82 VAL A C 1
ATOM 622 O O . VAL A 1 82 ? 1.070 -9.684 15.050 1.00 86.75 82 VAL A O 1
ATOM 625 N N . PRO A 1 83 ? 2.021 -11.213 16.383 1.00 84.44 83 PRO A N 1
ATOM 626 C CA . PRO A 1 83 ? 2.749 -10.221 17.166 1.00 84.44 83 PRO A CA 1
ATOM 627 C C . PRO A 1 83 ? 3.650 -9.333 16.298 1.00 84.44 83 PRO A C 1
ATOM 629 O O . PRO A 1 83 ? 4.485 -9.822 15.541 1.00 84.44 83 PRO A O 1
ATOM 632 N N . GLY A 1 84 ? 3.512 -8.014 16.446 1.00 76.62 84 GLY A N 1
ATOM 633 C CA . GLY A 1 84 ? 4.256 -7.023 15.657 1.00 76.62 84 GLY A CA 1
ATOM 634 C C . GLY A 1 84 ? 3.495 -6.489 14.441 1.00 76.62 84 GLY A C 1
ATOM 635 O O . GLY A 1 84 ? 3.894 -5.460 13.891 1.00 76.62 84 GLY A O 1
ATOM 636 N N . VAL A 1 85 ? 2.370 -7.112 14.074 1.00 78.06 85 VAL A N 1
ATOM 637 C CA . VAL A 1 85 ? 1.382 -6.503 13.184 1.00 78.06 85 VAL A CA 1
ATOM 638 C C . VAL A 1 85 ? 0.597 -5.458 13.966 1.00 78.06 85 VAL A C 1
ATOM 640 O O . VAL A 1 85 ? 0.011 -5.736 15.009 1.00 78.06 85 VAL A O 1
ATOM 643 N N . SER A 1 86 ? 0.603 -4.225 13.467 1.00 71.62 86 SER A N 1
ATOM 644 C CA . SER A 1 86 ? -0.208 -3.145 14.024 1.00 71.62 86 SER A CA 1
ATOM 645 C C . SER A 1 86 ? -1.596 -3.136 13.395 1.00 71.62 86 SER A C 1
ATOM 647 O O . SER A 1 86 ? -2.593 -3.008 14.106 1.00 71.62 86 SER A O 1
ATOM 649 N N . ARG A 1 87 ? -1.672 -3.267 12.063 1.00 66.81 87 ARG A N 1
ATOM 650 C CA . ARG A 1 87 ? -2.929 -3.182 11.304 1.00 66.81 87 ARG A CA 1
ATOM 651 C C . ARG A 1 87 ? -2.907 -4.096 10.089 1.00 66.81 87 ARG A C 1
ATOM 653 O O . ARG A 1 87 ? -1.846 -4.332 9.517 1.00 66.81 87 ARG A O 1
ATOM 660 N N . VAL A 1 88 ? -4.091 -4.553 9.689 1.00 67.69 88 VAL A N 1
ATOM 661 C CA . VAL A 1 88 ? -4.322 -5.339 8.473 1.00 67.69 88 VAL A CA 1
ATOM 662 C C . VAL A 1 88 ? -5.497 -4.732 7.718 1.00 67.69 88 VAL A C 1
ATOM 664 O O . VAL A 1 88 ? -6.565 -4.504 8.291 1.00 67.69 88 VAL A O 1
ATOM 667 N N . PHE A 1 89 ? -5.298 -4.488 6.431 1.00 59.34 89 PHE A N 1
ATOM 668 C CA . PHE A 1 89 ? -6.296 -3.969 5.510 1.00 59.34 89 PHE A CA 1
ATOM 669 C C . PHE A 1 89 ? -6.489 -4.968 4.383 1.00 59.34 89 PHE A C 1
ATOM 671 O O . PHE A 1 89 ? -5.524 -5.324 3.716 1.00 59.34 89 PHE A O 1
ATOM 678 N N . ALA A 1 90 ? -7.724 -5.401 4.145 1.00 60.34 90 ALA A N 1
ATOM 679 C CA . ALA A 1 90 ? -8.042 -6.161 2.946 1.00 60.34 90 ALA A CA 1
ATOM 680 C C . ALA A 1 90 ? -7.964 -5.229 1.730 1.00 60.34 90 ALA A C 1
ATOM 682 O O . ALA A 1 90 ? -8.676 -4.224 1.653 1.00 60.34 90 ALA A O 1
ATOM 683 N N . THR A 1 91 ? -7.067 -5.542 0.803 1.00 50.78 91 THR A N 1
ATOM 684 C CA . THR A 1 91 ? -6.995 -4.890 -0.509 1.00 50.78 91 THR A CA 1
ATOM 685 C C . THR A 1 91 ? -7.787 -5.694 -1.545 1.00 50.78 91 THR A C 1
ATOM 687 O O . THR A 1 91 ? -8.243 -5.160 -2.541 1.00 50.78 91 THR A O 1
ATOM 690 N N . GLY A 1 92 ? -8.092 -6.960 -1.279 1.00 52.22 92 GLY A N 1
ATOM 691 C CA . GLY A 1 92 ? -9.078 -7.729 -2.035 1.00 52.22 92 GLY A CA 1
ATOM 692 C C . GLY A 1 92 ? -9.369 -9.057 -1.351 1.00 52.22 92 GLY A C 1
ATOM 693 O O . GLY A 1 92 ? -8.959 -9.270 -0.212 1.00 52.22 92 GLY A O 1
ATOM 694 N N . ASN A 1 93 ? -10.014 -9.981 -2.065 1.00 56.56 93 ASN A N 1
ATOM 695 C CA . ASN A 1 93 ? -10.368 -11.303 -1.524 1.00 56.56 93 ASN A CA 1
ATOM 696 C C . ASN A 1 93 ? -9.154 -12.159 -1.110 1.00 56.56 93 ASN A C 1
ATOM 698 O O . ASN A 1 93 ? -9.301 -13.078 -0.314 1.00 56.56 93 ASN A O 1
ATOM 702 N N . SER A 1 94 ? -7.977 -11.876 -1.671 1.00 59.91 94 SER A N 1
ATOM 703 C CA . SER A 1 94 ? -6.757 -12.687 -1.552 1.00 59.91 94 SER A CA 1
ATOM 704 C C . SER A 1 94 ? -5.507 -11.855 -1.237 1.00 59.91 94 SER A C 1
ATOM 706 O O . SER A 1 94 ? -4.384 -12.342 -1.378 1.00 59.91 94 SER A O 1
ATOM 708 N N . ALA A 1 95 ? -5.673 -10.575 -0.894 1.00 60.25 95 ALA A N 1
ATOM 709 C CA . ALA A 1 95 ? -4.567 -9.641 -0.712 1.00 60.25 95 ALA A CA 1
ATOM 710 C C . ALA A 1 95 ? -4.818 -8.705 0.472 1.00 60.25 95 ALA A C 1
ATOM 712 O O . ALA A 1 95 ? -5.927 -8.198 0.672 1.00 60.25 95 ALA A O 1
ATOM 713 N N . TYR A 1 96 ? -3.760 -8.470 1.243 1.00 63.50 96 TYR A N 1
ATOM 714 C CA . TYR A 1 96 ? -3.788 -7.670 2.453 1.00 63.50 96 TYR A CA 1
ATOM 715 C C . TYR A 1 96 ? -2.594 -6.719 2.507 1.00 63.50 96 TYR A C 1
ATOM 717 O O . TYR A 1 96 ? -1.454 -7.104 2.245 1.00 63.50 96 TYR A O 1
ATOM 725 N N . LEU A 1 97 ? -2.848 -5.481 2.915 1.00 61.91 97 LEU A N 1
ATOM 726 C CA . LEU A 1 97 ? -1.820 -4.545 3.344 1.00 61.91 97 LEU A CA 1
ATOM 727 C C . LEU A 1 97 ? -1.670 -4.653 4.859 1.00 61.91 97 LEU A C 1
ATOM 729 O O . LEU A 1 97 ? -2.645 -4.544 5.600 1.00 61.91 97 LEU A O 1
ATOM 733 N N . VAL A 1 98 ? -0.447 -4.845 5.325 1.00 65.38 98 VAL A N 1
ATOM 734 C CA . VAL A 1 98 ? -0.138 -5.042 6.735 1.00 65.38 98 VAL A CA 1
ATOM 735 C C . VAL A 1 98 ? 0.826 -3.956 7.181 1.00 65.38 98 VAL A C 1
ATOM 737 O O . VAL A 1 98 ? 1.936 -3.831 6.662 1.00 65.38 98 VAL A O 1
ATOM 740 N N . THR A 1 99 ? 0.406 -3.172 8.167 1.00 66.44 99 THR A N 1
ATOM 741 C CA . THR A 1 99 ? 1.254 -2.153 8.783 1.00 66.44 99 THR A CA 1
ATOM 742 C C . THR A 1 99 ? 1.959 -2.763 9.978 1.00 66.44 99 THR A C 1
ATOM 744 O O . THR A 1 99 ? 1.320 -3.236 10.921 1.00 66.44 99 THR A O 1
ATOM 747 N N . ALA A 1 100 ? 3.283 -2.719 9.955 1.00 68.62 100 ALA A N 1
ATOM 748 C CA . ALA A 1 100 ? 4.146 -3.252 10.990 1.00 68.62 100 ALA A CA 1
ATOM 749 C C . ALA A 1 100 ? 5.299 -2.260 11.232 1.00 68.62 100 ALA A C 1
ATOM 751 O O . ALA A 1 100 ? 6.382 -2.406 10.661 1.00 68.62 100 ALA A O 1
ATOM 752 N N . PRO A 1 101 ? 5.087 -1.235 12.083 1.00 57.06 101 PRO A N 1
ATOM 753 C CA . PRO A 1 101 ? 6.034 -0.128 12.257 1.00 57.06 101 PRO A CA 1
ATOM 754 C C . PRO A 1 101 ? 7.417 -0.584 12.750 1.00 57.06 101 PRO A C 1
ATOM 756 O O . PRO A 1 101 ? 8.403 0.102 12.517 1.00 57.06 101 PRO A O 1
ATOM 759 N N . ASN A 1 102 ? 7.501 -1.774 13.358 1.00 64.38 102 ASN A N 1
ATOM 760 C CA . ASN A 1 102 ? 8.744 -2.438 13.752 1.00 64.38 102 ASN A CA 1
ATOM 761 C C . ASN A 1 102 ? 8.878 -3.818 13.085 1.00 64.38 102 ASN A C 1
ATOM 763 O O . ASN A 1 102 ? 9.157 -4.813 13.757 1.00 64.38 102 ASN A O 1
ATOM 767 N N . ALA A 1 103 ? 8.614 -3.907 11.779 1.00 62.56 103 ALA A N 1
ATOM 768 C CA . ALA A 1 103 ? 8.702 -5.161 11.038 1.00 62.56 103 ALA A CA 1
ATOM 769 C C . ALA A 1 103 ? 10.113 -5.766 11.136 1.00 62.56 103 ALA A C 1
ATOM 771 O O . ALA A 1 103 ? 11.079 -5.276 10.542 1.00 62.56 103 ALA A O 1
ATOM 772 N N . THR A 1 104 ? 10.217 -6.857 11.896 1.00 71.19 104 THR A N 1
ATOM 773 C CA . THR A 1 104 ? 11.436 -7.664 11.986 1.00 71.19 104 THR A CA 1
ATOM 774 C C . THR A 1 104 ? 11.509 -8.638 10.807 1.00 71.19 104 THR A C 1
ATOM 776 O O . THR A 1 104 ? 10.469 -8.972 10.236 1.00 71.19 104 THR A O 1
ATOM 779 N N . PRO A 1 105 ? 12.699 -9.158 10.464 1.00 66.06 105 PRO A N 1
ATOM 780 C CA . PRO A 1 105 ? 12.842 -10.173 9.412 1.00 66.06 105 PRO A CA 1
ATOM 781 C C . PRO A 1 105 ? 12.011 -11.444 9.671 1.00 66.06 105 PRO A C 1
ATOM 783 O O . PRO A 1 105 ? 11.608 -12.139 8.747 1.00 66.06 105 PRO A O 1
ATOM 786 N N . TYR A 1 106 ? 11.701 -11.736 10.939 1.00 78.88 106 TYR A N 1
ATOM 787 C CA . TYR A 1 106 ? 10.905 -12.901 11.337 1.00 78.88 106 TYR A CA 1
ATOM 788 C C . TYR A 1 106 ? 9.396 -12.686 11.208 1.00 78.88 106 TYR A C 1
ATOM 790 O O . TYR A 1 106 ? 8.638 -13.652 11.274 1.00 78.88 106 TYR A O 1
ATOM 798 N N . LEU A 1 107 ? 8.945 -11.440 11.029 1.00 82.88 107 LEU A N 1
ATOM 799 C CA . LEU A 1 107 ? 7.522 -11.133 10.924 1.00 82.88 107 LEU A CA 1
ATOM 800 C C . LEU A 1 107 ? 6.901 -11.778 9.680 1.00 82.88 107 LEU A C 1
ATOM 802 O O . LEU A 1 107 ? 5.789 -12.286 9.752 1.00 82.88 107 LEU A O 1
ATOM 806 N N . ALA A 1 108 ? 7.643 -11.820 8.572 1.00 79.56 108 ALA A N 1
ATOM 807 C CA . ALA A 1 108 ? 7.212 -12.485 7.347 1.00 79.56 108 ALA A CA 1
ATOM 808 C C . ALA A 1 108 ? 6.950 -13.980 7.572 1.00 79.56 108 ALA A C 1
ATOM 810 O O . ALA A 1 108 ? 5.876 -14.469 7.242 1.00 79.56 108 ALA A O 1
ATOM 811 N N . ALA A 1 109 ? 7.889 -14.678 8.220 1.00 82.50 109 ALA A N 1
ATOM 812 C CA . ALA A 1 109 ? 7.749 -16.094 8.555 1.00 82.50 109 ALA A CA 1
ATOM 813 C C . ALA A 1 109 ? 6.627 -16.353 9.575 1.00 82.50 109 ALA A C 1
ATOM 815 O O . ALA A 1 109 ? 5.985 -17.398 9.537 1.00 82.50 109 ALA A O 1
ATOM 816 N N . ALA A 1 110 ? 6.371 -15.410 10.487 1.00 86.69 110 ALA A N 1
ATOM 817 C CA . ALA A 1 110 ? 5.262 -15.508 11.431 1.00 86.69 110 ALA A CA 1
ATOM 818 C C . ALA A 1 110 ? 3.898 -15.351 10.737 1.00 86.69 110 ALA A C 1
ATOM 820 O O . ALA A 1 110 ? 2.972 -16.098 11.047 1.00 86.69 110 ALA A O 1
ATOM 821 N N . ILE A 1 111 ? 3.788 -14.420 9.782 1.00 87.19 111 ILE A N 1
ATOM 822 C CA . ILE A 1 111 ? 2.597 -14.260 8.939 1.00 87.19 111 ILE A CA 1
ATOM 823 C C . ILE A 1 111 ? 2.395 -15.501 8.068 1.00 87.19 111 ILE A C 1
ATOM 825 O O . ILE A 1 111 ? 1.301 -16.055 8.056 1.00 87.19 111 ILE A O 1
ATOM 829 N N . ASP A 1 112 ? 3.444 -15.971 7.397 1.00 84.62 112 ASP A N 1
ATOM 830 C CA . ASP A 1 112 ? 3.391 -17.181 6.574 1.00 84.62 112 ASP A CA 1
ATOM 831 C C . ASP A 1 112 ? 2.975 -18.406 7.406 1.00 84.62 112 ASP A C 1
ATOM 833 O O . ASP A 1 112 ? 2.038 -19.118 7.059 1.00 84.62 112 ASP A O 1
ATOM 837 N N . GLY A 1 113 ? 3.554 -18.583 8.598 1.00 85.31 113 GLY A N 1
ATOM 838 C CA . GLY A 1 113 ? 3.171 -19.646 9.529 1.00 85.31 113 GLY A CA 1
ATOM 839 C C . GLY A 1 113 ? 1.722 -19.557 10.026 1.00 85.31 113 GLY A C 1
ATOM 840 O O . GLY A 1 113 ? 1.075 -20.590 10.197 1.00 85.31 113 GLY A O 1
ATOM 841 N N . ALA A 1 114 ? 1.188 -18.348 10.230 1.00 87.50 114 ALA A N 1
ATOM 842 C CA . ALA A 1 114 ? -0.220 -18.147 10.581 1.00 87.50 114 ALA A CA 1
ATOM 843 C C . ALA A 1 114 ? -1.169 -18.497 9.420 1.00 87.50 114 ALA A C 1
ATOM 845 O O . ALA A 1 114 ? -2.311 -18.898 9.653 1.00 87.50 114 ALA A O 1
ATOM 846 N N . LEU A 1 115 ? -0.691 -18.368 8.179 1.00 87.44 115 LEU A N 1
ATOM 847 C CA . LEU A 1 115 ? -1.455 -18.597 6.955 1.00 87.44 115 LEU A CA 1
ATOM 848 C C . LEU A 1 115 ? -1.263 -19.987 6.339 1.00 87.44 115 LEU A C 1
ATOM 850 O O . LEU A 1 115 ? -2.106 -20.400 5.546 1.00 87.44 115 LEU A O 1
ATOM 854 N N . ALA A 1 116 ? -0.244 -20.743 6.755 1.00 84.62 116 ALA A N 1
ATOM 855 C CA . ALA A 1 116 ? 0.136 -22.039 6.183 1.00 84.62 116 ALA A CA 1
ATOM 856 C C . ALA A 1 116 ? -0.983 -23.103 6.176 1.00 84.62 116 ALA A C 1
ATOM 858 O O . ALA A 1 116 ? -0.925 -24.070 5.420 1.00 84.62 116 ALA A O 1
ATOM 859 N N . GLY A 1 117 ? -2.010 -22.955 7.021 1.00 79.12 117 GLY A N 1
ATOM 860 C CA . GLY A 1 117 ? -3.191 -23.828 7.032 1.00 79.12 117 GLY A CA 1
ATOM 861 C C . GLY A 1 117 ? -4.298 -23.436 6.043 1.00 79.12 117 GLY A C 1
ATOM 862 O O . GLY A 1 117 ? -5.282 -24.164 5.928 1.00 79.12 117 GLY A O 1
ATOM 863 N N . ILE A 1 118 ? -4.168 -22.290 5.371 1.00 81.56 118 ILE A N 1
ATOM 864 C CA . ILE A 1 118 ? -5.200 -21.673 4.524 1.00 81.56 118 ILE A CA 1
ATOM 865 C C . ILE A 1 118 ? -4.688 -21.443 3.103 1.00 81.56 118 ILE A C 1
ATOM 867 O O . ILE A 1 118 ? -5.434 -21.665 2.150 1.00 81.56 118 ILE A O 1
ATOM 871 N N . CYS A 1 119 ? -3.447 -20.983 2.953 1.00 78.44 119 CYS A N 1
ATOM 872 C CA . CYS A 1 119 ? -2.865 -20.626 1.666 1.00 78.44 119 CYS A CA 1
ATOM 873 C C . CYS A 1 119 ? -1.339 -20.673 1.698 1.00 78.44 119 CYS A C 1
ATOM 875 O O . CYS A 1 119 ? -0.723 -20.557 2.756 1.00 78.44 119 CYS A O 1
ATOM 877 N N . ASP A 1 120 ? -0.748 -20.759 0.508 1.00 76.69 120 ASP A N 1
ATOM 878 C CA . ASP A 1 120 ? 0.675 -20.486 0.318 1.00 76.69 120 ASP A CA 1
ATOM 879 C C . ASP A 1 120 ? 0.842 -18.970 0.211 1.00 76.69 120 ASP A C 1
ATOM 881 O O . ASP A 1 120 ? 0.541 -18.369 -0.831 1.00 76.69 120 ASP A O 1
ATOM 885 N N . ALA A 1 121 ? 1.234 -18.338 1.318 1.00 74.50 121 ALA A N 1
ATOM 886 C CA . ALA A 1 121 ? 1.282 -16.892 1.389 1.00 74.50 121 ALA A CA 1
ATOM 887 C C . ALA A 1 121 ? 2.544 -16.337 0.717 1.00 74.50 121 ALA A C 1
ATOM 889 O O . ALA A 1 121 ? 3.654 -16.840 0.871 1.00 74.50 121 ALA A O 1
ATOM 890 N N . VAL A 1 122 ? 2.386 -15.244 -0.022 1.00 75.75 122 VAL A N 1
ATOM 891 C CA . VAL A 1 122 ? 3.511 -14.426 -0.479 1.00 75.75 122 VAL A CA 1
ATOM 892 C C . VAL A 1 122 ? 3.536 -13.181 0.389 1.00 75.75 122 VAL A C 1
ATOM 894 O O . VAL A 1 122 ? 2.537 -12.477 0.472 1.00 75.75 122 VAL A O 1
ATOM 897 N N . VAL A 1 123 ? 4.658 -12.895 1.044 1.00 76.94 123 VAL A N 1
ATOM 898 C CA . VAL A 1 123 ? 4.807 -11.689 1.867 1.00 76.94 123 VAL A CA 1
ATOM 899 C C . VAL A 1 123 ? 5.895 -10.817 1.258 1.00 76.94 123 VAL A C 1
ATOM 901 O O . VAL A 1 123 ? 7.062 -11.196 1.223 1.00 76.94 123 VAL A O 1
ATOM 904 N N . LEU A 1 124 ? 5.509 -9.647 0.759 1.00 75.00 124 LEU A N 1
ATOM 905 C CA . LEU A 1 124 ? 6.415 -8.654 0.192 1.00 75.00 124 LEU A CA 1
ATOM 906 C C . LEU A 1 124 ? 6.555 -7.458 1.127 1.00 75.00 124 LEU A C 1
ATOM 908 O O . LEU A 1 124 ? 5.663 -7.162 1.917 1.00 75.00 124 LEU A O 1
ATOM 912 N N . ARG A 1 125 ? 7.663 -6.738 1.009 1.00 69.88 125 ARG A N 1
ATOM 913 C CA . ARG A 1 125 ? 7.987 -5.554 1.798 1.00 69.88 125 ARG A CA 1
ATOM 914 C C . ARG A 1 125 ? 8.510 -4.458 0.884 1.00 69.88 125 ARG A C 1
ATOM 916 O O . ARG A 1 125 ? 9.269 -4.730 -0.045 1.00 69.88 125 ARG A O 1
ATOM 923 N N . SER A 1 126 ? 8.106 -3.216 1.138 1.00 68.12 126 SER A N 1
ATOM 924 C CA . SER A 1 126 ? 8.678 -2.066 0.428 1.00 68.12 126 SER A CA 1
ATOM 925 C C . SER A 1 126 ? 10.156 -1.914 0.782 1.00 68.12 126 SER A C 1
ATOM 927 O O . SER A 1 126 ? 10.526 -2.068 1.949 1.00 68.12 126 SER A O 1
ATOM 929 N N . SER A 1 127 ? 10.986 -1.553 -0.187 1.00 69.06 127 SER A N 1
ATOM 930 C CA . SER A 1 127 ? 12.436 -1.459 -0.012 1.00 69.06 127 SER A CA 1
ATOM 931 C C . SER A 1 127 ? 13.015 -0.210 -0.661 1.00 69.06 127 SER A C 1
ATOM 933 O O . SER A 1 127 ? 12.443 0.342 -1.597 1.00 69.06 127 SER A O 1
ATOM 935 N N . HIS A 1 128 ? 14.170 0.219 -0.163 1.00 77.94 128 HIS A N 1
ATOM 936 C CA . HIS A 1 128 ? 15.050 1.143 -0.860 1.00 77.94 128 HIS A CA 1
ATOM 937 C C . HIS A 1 128 ? 16.302 0.390 -1.295 1.00 77.94 128 HIS A C 1
ATOM 939 O O . HIS A 1 128 ? 16.904 -0.339 -0.499 1.00 77.94 128 HIS A O 1
ATOM 945 N N . LEU A 1 129 ? 16.679 0.542 -2.561 1.00 81.56 129 LEU A N 1
ATOM 946 C CA . LEU A 1 129 ? 17.669 -0.310 -3.203 1.00 81.56 129 LEU A CA 1
ATOM 947 C C . LEU A 1 129 ? 18.868 0.494 -3.704 1.00 81.56 129 LEU A C 1
ATOM 949 O O . LEU A 1 129 ? 18.737 1.619 -4.163 1.00 81.56 129 LEU A O 1
ATOM 953 N N . GLU A 1 130 ? 20.044 -0.118 -3.677 1.00 88.75 130 GLU A N 1
ATOM 954 C CA . GLU A 1 130 ? 21.241 0.360 -4.364 1.00 88.75 130 GLU A CA 1
ATOM 955 C C . GLU A 1 130 ? 21.468 -0.512 -5.599 1.00 88.75 130 GLU A C 1
ATOM 957 O O . GLU A 1 130 ? 21.870 -1.677 -5.484 1.00 88.75 130 GLU A O 1
ATOM 962 N N . PHE A 1 131 ? 21.209 0.031 -6.789 1.00 86.75 131 PHE A N 1
ATOM 963 C CA . PHE A 1 131 ? 21.470 -0.676 -8.042 1.00 86.75 131 PHE A CA 1
ATOM 964 C C . PHE A 1 131 ? 22.964 -0.672 -8.358 1.00 86.75 131 PHE A C 1
ATOM 966 O O . PHE A 1 131 ? 23.598 0.378 -8.455 1.00 86.75 131 PHE A O 1
ATOM 973 N N . LYS A 1 132 ? 23.534 -1.864 -8.553 1.00 82.25 132 LYS A N 1
ATOM 974 C CA . LYS A 1 132 ? 24.979 -2.031 -8.797 1.00 82.25 132 LYS A CA 1
ATOM 975 C C . LYS A 1 132 ? 25.350 -2.021 -10.274 1.00 82.25 132 LYS A C 1
ATOM 977 O O . LYS A 1 132 ? 26.523 -1.901 -10.616 1.00 82.25 132 LYS A O 1
ATOM 982 N N . GLU A 1 133 ? 24.362 -2.186 -11.142 1.00 85.88 133 GLU A N 1
ATOM 983 C CA . GLU A 1 133 ? 24.550 -2.346 -12.577 1.00 85.88 133 GLU A CA 1
ATOM 984 C C . GLU A 1 133 ? 23.399 -1.715 -13.362 1.00 85.88 133 GLU A C 1
ATOM 986 O O . GLU A 1 133 ? 22.344 -1.388 -12.819 1.00 85.88 133 GLU A O 1
ATOM 991 N N . THR A 1 134 ? 23.623 -1.527 -14.660 1.00 84.62 134 THR A N 1
ATOM 992 C CA . THR A 1 134 ? 22.595 -1.051 -15.587 1.00 84.62 134 THR A CA 1
ATOM 993 C C . THR A 1 134 ? 21.582 -2.154 -15.881 1.00 84.62 134 THR A C 1
ATOM 995 O O . THR A 1 134 ? 21.989 -3.277 -16.187 1.00 84.62 134 THR A O 1
ATOM 998 N N . ALA A 1 135 ? 20.287 -1.838 -15.892 1.00 83.44 135 ALA A N 1
ATOM 999 C CA . ALA A 1 135 ? 19.265 -2.777 -16.350 1.00 83.44 135 ALA A CA 1
ATOM 1000 C C . ALA A 1 135 ? 19.201 -2.755 -17.880 1.00 83.44 135 ALA A C 1
ATOM 1002 O O . ALA A 1 135 ? 19.075 -1.687 -18.476 1.00 83.44 135 ALA A O 1
ATOM 1003 N N . THR A 1 136 ? 19.254 -3.918 -18.529 1.00 86.25 136 THR A N 1
ATOM 1004 C CA . THR A 1 136 ? 18.961 -4.021 -19.968 1.00 86.25 136 THR A CA 1
ATOM 1005 C C . THR A 1 136 ? 17.573 -4.608 -20.139 1.00 86.25 136 THR A C 1
ATOM 1007 O O . THR A 1 136 ? 17.346 -5.768 -19.807 1.00 86.25 136 THR A O 1
ATOM 1010 N N . LEU A 1 137 ? 16.649 -3.793 -20.636 1.00 77.94 137 LEU A N 1
ATOM 1011 C CA . LEU A 1 137 ? 15.266 -4.171 -20.880 1.00 77.94 137 LEU A CA 1
ATOM 1012 C C . LEU A 1 137 ? 15.115 -4.628 -22.327 1.00 77.94 137 LEU A C 1
ATOM 1014 O O . LEU A 1 137 ? 15.460 -3.887 -23.248 1.00 77.94 137 LEU A O 1
ATOM 1018 N N . ALA A 1 138 ? 14.590 -5.829 -22.529 1.00 78.12 138 ALA A N 1
ATOM 1019 C CA . ALA A 1 138 ? 14.184 -6.329 -23.833 1.00 78.12 138 ALA A CA 1
ATOM 1020 C C . ALA A 1 138 ? 12.729 -5.934 -24.097 1.00 78.12 138 ALA A C 1
ATOM 1022 O O . ALA A 1 138 ? 11.885 -6.068 -23.209 1.00 78.12 138 ALA A O 1
ATOM 1023 N N . ALA A 1 139 ? 12.441 -5.438 -25.300 1.00 73.06 139 ALA A N 1
ATOM 1024 C CA . ALA A 1 139 ? 11.087 -5.062 -25.680 1.00 73.06 139 ALA A CA 1
ATOM 1025 C C . ALA A 1 139 ? 10.139 -6.278 -25.666 1.00 73.06 139 ALA A C 1
ATOM 1027 O O . ALA A 1 139 ? 10.507 -7.353 -26.139 1.00 73.06 139 ALA A O 1
ATOM 1028 N N . SER A 1 140 ? 8.909 -6.091 -25.177 1.00 69.00 140 SER A N 1
ATOM 1029 C CA . SER A 1 140 ? 7.839 -7.101 -25.189 1.00 69.00 140 SER A CA 1
ATOM 1030 C C . SER A 1 140 ? 7.437 -7.487 -26.620 1.00 69.00 140 SER A C 1
ATOM 1032 O O . SER A 1 140 ? 7.059 -8.628 -26.884 1.00 69.00 140 SER A O 1
ATOM 1034 N N . SER A 1 141 ? 7.551 -6.547 -27.566 1.00 60.25 141 SER A N 1
ATOM 1035 C CA . SER A 1 141 ? 7.291 -6.762 -28.990 1.00 60.25 141 SER A CA 1
ATOM 1036 C C . SER A 1 141 ? 8.362 -6.086 -29.855 1.00 60.25 141 SER A C 1
ATOM 1038 O O . SER A 1 141 ? 8.547 -4.872 -29.782 1.00 60.25 141 SER A O 1
ATOM 1040 N N . GLY A 1 142 ? 9.044 -6.864 -30.703 1.00 60.81 142 GLY A N 1
ATOM 1041 C CA . GLY A 1 142 ? 10.090 -6.386 -31.620 1.00 60.81 142 GLY A CA 1
ATOM 1042 C C . GLY A 1 142 ? 11.528 -6.635 -31.135 1.00 60.81 142 GLY A C 1
ATOM 1043 O O . GLY A 1 142 ? 11.752 -7.291 -30.127 1.00 60.81 142 GLY A O 1
ATOM 1044 N N . ASN A 1 143 ? 12.516 -6.109 -31.872 1.00 58.88 143 ASN A N 1
ATOM 1045 C CA . ASN A 1 143 ? 13.957 -6.287 -31.604 1.00 58.88 143 ASN A CA 1
ATOM 1046 C C . ASN A 1 143 ? 14.592 -5.037 -30.960 1.00 58.88 143 ASN A C 1
ATOM 1048 O O . ASN A 1 143 ? 15.655 -4.582 -31.383 1.00 58.88 143 ASN A O 1
ATOM 1052 N N . GLY A 1 144 ? 13.910 -4.437 -29.983 1.00 73.88 144 GLY A N 1
ATOM 1053 C CA . GLY A 1 144 ? 14.392 -3.258 -29.261 1.00 73.88 144 GLY A CA 1
ATOM 1054 C C . GLY A 1 144 ? 14.971 -3.622 -27.897 1.00 73.88 144 GLY A C 1
ATOM 1055 O O . GLY A 1 144 ? 14.412 -4.454 -27.186 1.00 73.88 144 GLY A O 1
ATOM 1056 N N . THR A 1 145 ? 16.062 -2.968 -27.502 1.00 80.75 145 THR A N 1
ATOM 1057 C CA . THR A 1 145 ? 16.561 -3.009 -26.122 1.00 80.75 145 THR A CA 1
ATOM 1058 C C . THR A 1 145 ? 16.692 -1.601 -25.576 1.00 80.75 145 THR A C 1
ATOM 1060 O O . THR A 1 145 ? 17.200 -0.722 -26.274 1.00 80.75 145 THR A O 1
ATOM 1063 N N . LYS A 1 146 ? 16.306 -1.397 -24.318 1.00 77.12 146 LYS A N 1
ATOM 1064 C CA . LYS A 1 146 ? 16.522 -0.143 -23.602 1.00 77.12 146 LYS A CA 1
ATOM 1065 C C . LYS A 1 146 ? 17.416 -0.377 -22.398 1.00 77.12 146 LYS A C 1
ATOM 1067 O O . LYS A 1 146 ? 17.119 -1.210 -21.551 1.00 77.12 146 LYS A O 1
ATOM 1072 N N . MET A 1 147 ? 18.518 0.358 -22.331 1.00 84.62 147 MET A N 1
ATOM 1073 C CA . MET A 1 147 ? 19.404 0.333 -21.173 1.00 84.62 147 MET A CA 1
ATOM 1074 C C . MET A 1 147 ? 18.994 1.430 -20.198 1.00 84.62 147 MET A C 1
ATOM 1076 O O . MET A 1 147 ? 18.833 2.576 -20.611 1.00 84.62 147 MET A O 1
ATOM 1080 N N . LEU A 1 148 ? 18.847 1.071 -18.927 1.00 77.62 148 LEU A N 1
ATOM 1081 C CA . LEU A 1 148 ? 18.651 2.001 -17.823 1.00 77.62 148 LEU A CA 1
ATOM 1082 C C . LEU A 1 148 ? 19.929 2.063 -16.991 1.00 77.62 148 LEU A C 1
ATOM 1084 O O . LEU A 1 148 ? 20.389 1.053 -16.451 1.00 77.62 148 LEU A O 1
ATOM 1088 N N . ALA A 1 149 ? 20.509 3.252 -16.895 1.00 82.38 149 ALA A N 1
ATOM 1089 C CA . ALA A 1 149 ? 21.618 3.532 -16.002 1.00 82.38 149 ALA A CA 1
ATOM 1090 C C . ALA A 1 149 ? 21.171 3.458 -14.534 1.00 82.38 149 ALA A C 1
ATOM 1092 O O . ALA A 1 149 ? 20.003 3.669 -14.215 1.00 82.38 149 ALA A O 1
ATOM 1093 N N . THR A 1 150 ? 22.116 3.237 -13.619 1.00 81.75 150 THR A N 1
ATOM 1094 C CA . THR A 1 150 ? 21.837 3.184 -12.171 1.00 81.75 150 THR A CA 1
ATOM 1095 C C . THR A 1 150 ? 21.113 4.435 -11.675 1.00 81.75 150 THR A C 1
ATOM 1097 O O . THR A 1 150 ? 20.073 4.319 -11.046 1.00 81.75 150 THR A O 1
ATOM 1100 N N . LYS A 1 151 ? 21.553 5.629 -12.094 1.00 72.25 151 LYS A N 1
ATOM 1101 C CA . LYS A 1 151 ? 20.882 6.905 -11.778 1.00 72.25 151 LYS A CA 1
ATOM 1102 C C . LYS A 1 151 ? 19.418 6.980 -12.242 1.00 72.25 151 LYS A C 1
ATOM 1104 O O . LYS A 1 151 ? 18.625 7.710 -11.659 1.00 72.25 151 LYS A O 1
ATOM 1109 N N . GLU A 1 152 ? 19.072 6.288 -13.329 1.00 71.62 152 GLU A N 1
ATOM 1110 C CA . GLU A 1 152 ? 17.702 6.254 -13.849 1.00 71.62 152 GLU A CA 1
ATOM 1111 C C . GLU A 1 152 ? 16.870 5.285 -13.017 1.00 71.62 152 GLU A C 1
ATOM 1113 O O . GLU A 1 152 ? 15.758 5.625 -12.641 1.00 71.62 152 GLU A O 1
ATOM 1118 N N . LEU A 1 153 ? 17.430 4.133 -12.642 1.00 70.44 153 LEU A N 1
ATOM 1119 C CA . LEU A 1 153 ? 16.801 3.207 -11.698 1.00 70.44 153 LEU A CA 1
ATOM 1120 C C . LEU A 1 153 ? 16.590 3.854 -10.320 1.00 70.44 153 LEU A C 1
ATOM 1122 O O . LEU A 1 153 ? 15.536 3.657 -9.723 1.00 70.44 153 LEU A O 1
ATOM 1126 N N . ASP A 1 154 ? 17.532 4.684 -9.864 1.00 69.94 154 ASP A N 1
ATOM 1127 C CA . ASP A 1 154 ? 17.423 5.467 -8.627 1.00 69.94 154 ASP A CA 1
ATOM 1128 C C . ASP A 1 154 ? 16.286 6.488 -8.684 1.00 69.94 154 ASP A C 1
ATOM 1130 O O . ASP A 1 154 ? 15.494 6.617 -7.750 1.00 69.94 154 ASP A O 1
ATOM 1134 N N . TYR A 1 155 ? 16.162 7.183 -9.814 1.00 66.25 155 TYR A N 1
ATOM 1135 C CA . TYR A 1 155 ? 15.029 8.066 -10.051 1.00 66.25 155 TYR A CA 1
ATOM 1136 C C . TYR A 1 155 ? 13.708 7.285 -10.077 1.00 66.25 155 TYR A C 1
ATOM 1138 O O . TYR A 1 155 ? 12.748 7.675 -9.413 1.00 66.25 155 TYR A O 1
ATOM 1146 N N . LEU A 1 156 ? 13.662 6.154 -10.783 1.00 60.56 156 LEU A N 1
ATOM 1147 C CA . LEU A 1 156 ? 12.459 5.338 -10.901 1.00 60.56 156 LEU A CA 1
ATOM 1148 C C . LEU A 1 156 ? 12.003 4.768 -9.556 1.00 60.56 156 LEU A C 1
ATOM 1150 O O . LEU A 1 156 ? 10.819 4.871 -9.258 1.00 60.56 156 LEU A O 1
ATOM 1154 N N . GLN A 1 157 ? 12.905 4.258 -8.709 1.00 63.91 157 GLN A N 1
ATOM 1155 C CA . GLN A 1 157 ? 12.522 3.765 -7.378 1.00 63.91 157 GLN A CA 1
ATOM 1156 C C . GLN A 1 157 ? 11.987 4.871 -6.456 1.00 63.91 157 GLN A C 1
ATOM 1158 O O . GLN A 1 157 ? 11.189 4.590 -5.566 1.00 63.91 157 GLN A O 1
ATOM 1163 N N . SER A 1 158 ? 12.405 6.128 -6.661 1.00 57.81 158 SER A N 1
ATOM 1164 C CA . SER A 1 158 ? 11.903 7.25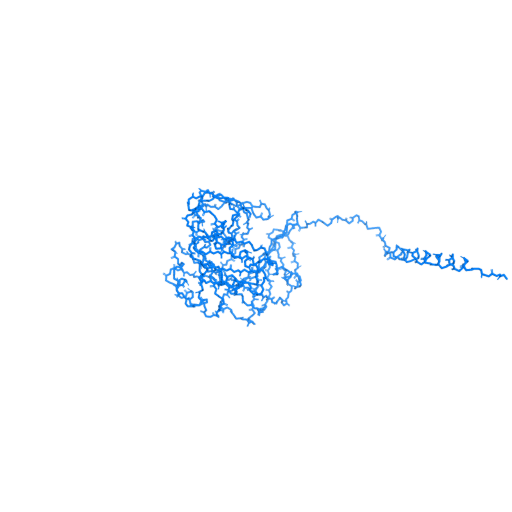9 -5.869 1.00 57.81 158 SER A CA 1
ATOM 1165 C C . SER A 1 158 ? 10.440 7.598 -6.179 1.00 57.81 158 SER A C 1
ATOM 1167 O O . SER A 1 158 ? 9.725 8.089 -5.309 1.00 57.81 158 SER A O 1
ATOM 1169 N N . ALA A 1 159 ? 9.993 7.313 -7.405 1.00 50.38 159 ALA A N 1
ATOM 1170 C CA . ALA A 1 159 ? 8.612 7.495 -7.843 1.00 50.38 159 ALA A CA 1
ATOM 1171 C C . ALA A 1 159 ? 7.773 6.210 -7.693 1.00 50.38 159 ALA A C 1
ATOM 1173 O O . ALA A 1 159 ? 6.584 6.285 -7.390 1.00 50.38 159 ALA A O 1
ATOM 1174 N N . PHE A 1 160 ? 8.403 5.045 -7.873 1.00 54.81 160 PHE A N 1
ATOM 1175 C CA . PHE A 1 160 ? 7.801 3.711 -7.854 1.00 54.81 160 PHE A CA 1
ATOM 1176 C C . PHE A 1 160 ? 8.602 2.792 -6.916 1.00 54.81 160 PHE A C 1
ATOM 1178 O O . PHE A 1 160 ? 9.541 2.122 -7.359 1.00 54.81 160 PHE A O 1
ATOM 1185 N N . PRO A 1 161 ? 8.270 2.763 -5.612 1.00 56.50 161 PRO A N 1
ATOM 1186 C CA . PRO A 1 161 ? 9.031 2.008 -4.626 1.00 56.50 161 PRO A CA 1
ATOM 1187 C C . PRO A 1 161 ? 9.103 0.508 -4.959 1.00 56.50 161 PRO A C 1
ATOM 1189 O O . PRO A 1 161 ? 8.066 -0.108 -5.220 1.00 56.50 161 PRO A O 1
ATOM 1192 N N . PRO A 1 162 ? 10.297 -0.107 -4.932 1.00 63.53 162 PRO A N 1
ATOM 1193 C CA . PRO A 1 162 ? 10.459 -1.521 -5.220 1.00 63.53 162 PRO A CA 1
ATOM 1194 C C . PRO A 1 162 ? 10.008 -2.406 -4.059 1.00 63.53 162 PRO A C 1
ATOM 1196 O O . PRO A 1 162 ? 10.171 -2.067 -2.881 1.00 63.53 162 PRO A O 1
ATOM 1199 N N . TYR A 1 163 ? 9.525 -3.598 -4.404 1.00 70.00 163 TYR A N 1
ATOM 1200 C CA . TYR A 1 163 ? 9.099 -4.607 -3.437 1.00 70.00 163 TYR A CA 1
ATOM 1201 C C . TYR A 1 163 ? 9.973 -5.856 -3.510 1.00 70.00 163 TYR A C 1
ATOM 1203 O O . TYR A 1 163 ? 10.243 -6.377 -4.595 1.00 70.00 163 TYR A O 1
ATOM 1211 N N . VAL A 1 164 ? 10.371 -6.346 -2.340 1.00 72.31 164 VAL A N 1
ATOM 1212 C CA . VAL A 1 164 ? 11.182 -7.559 -2.150 1.00 72.31 164 VAL A CA 1
ATOM 1213 C C . VAL A 1 164 ? 10.470 -8.523 -1.212 1.00 72.31 164 VAL A C 1
ATOM 1215 O O . VAL A 1 164 ? 9.535 -8.123 -0.517 1.00 72.31 164 VAL A O 1
ATOM 1218 N N . ASP A 1 165 ? 10.886 -9.785 -1.179 1.00 80.38 165 ASP A N 1
ATOM 1219 C CA . ASP A 1 165 ? 10.424 -10.736 -0.175 1.00 80.38 165 ASP A CA 1
ATOM 1220 C C . ASP A 1 165 ? 10.710 -10.209 1.240 1.00 80.38 165 ASP A C 1
ATOM 1222 O O . ASP A 1 165 ? 11.792 -9.706 1.551 1.00 80.38 165 ASP A O 1
ATOM 1226 N N . ALA A 1 166 ? 9.706 -10.288 2.109 1.00 76.19 166 ALA A N 1
ATOM 1227 C CA . ALA A 1 166 ? 9.791 -9.751 3.457 1.00 76.19 166 ALA A CA 1
ATOM 1228 C C . ALA A 1 166 ? 10.723 -10.550 4.387 1.00 76.19 166 ALA A C 1
ATOM 1230 O O . ALA A 1 166 ? 11.038 -10.062 5.474 1.00 76.19 166 ALA A O 1
ATOM 1231 N N . GLY A 1 167 ? 11.166 -11.744 3.977 1.00 80.00 167 GLY A N 1
ATOM 1232 C CA . GLY A 1 167 ? 12.195 -12.525 4.662 1.00 80.00 167 GLY A CA 1
ATOM 1233 C C . GLY A 1 167 ? 13.615 -11.971 4.504 1.00 80.00 167 GLY A C 1
ATOM 1234 O O . GLY A 1 167 ? 14.519 -12.422 5.210 1.00 80.00 167 GLY A O 1
ATOM 1235 N N . HIS A 1 168 ? 13.827 -10.995 3.617 1.00 83.44 168 HIS A N 1
ATOM 1236 C CA . HIS A 1 168 ? 15.125 -10.348 3.447 1.00 83.44 168 HIS A CA 1
ATOM 1237 C C . HIS A 1 168 ? 15.540 -9.472 4.632 1.00 83.44 168 HIS A C 1
ATOM 1239 O O . HIS A 1 168 ? 14.716 -8.943 5.385 1.00 83.44 168 HIS A O 1
ATOM 1245 N N . VAL A 1 169 ? 16.853 -9.264 4.752 1.00 86.31 169 VAL A N 1
ATOM 1246 C CA . VAL A 1 169 ? 17.460 -8.302 5.680 1.00 86.31 169 VAL A CA 1
ATOM 1247 C C . VAL A 1 169 ? 18.176 -7.177 4.934 1.00 86.31 169 VAL A C 1
ATOM 1249 O O . VAL A 1 169 ? 18.612 -7.326 3.792 1.00 86.31 169 VAL A O 1
ATOM 1252 N N . GLU A 1 170 ? 18.316 -6.024 5.590 1.00 86.69 170 GLU A N 1
ATOM 1253 C CA . GLU A 1 170 ? 19.123 -4.924 5.057 1.00 86.69 170 GLU A CA 1
ATOM 1254 C C . GLU A 1 170 ? 20.556 -5.403 4.794 1.00 86.69 170 GLU A C 1
ATOM 1256 O O . GLU A 1 170 ? 21.197 -6.033 5.636 1.00 86.69 170 GLU A O 1
ATOM 1261 N N . GLY A 1 171 ? 21.064 -5.104 3.603 1.00 87.81 171 GLY A N 1
ATOM 1262 C CA . GLY A 1 171 ? 22.358 -5.575 3.129 1.00 87.81 171 GLY A CA 1
ATOM 1263 C C . GLY A 1 171 ? 22.309 -6.780 2.189 1.00 87.81 171 GLY A C 1
ATOM 1264 O O . GLY A 1 171 ? 23.317 -7.017 1.512 1.00 87.81 171 GLY A O 1
ATOM 1265 N N . ASP A 1 172 ? 21.177 -7.483 2.090 1.00 90.56 172 ASP A N 1
ATOM 1266 C CA . ASP A 1 172 ? 21.003 -8.590 1.148 1.00 90.56 172 ASP A CA 1
ATOM 1267 C C . ASP A 1 172 ? 21.143 -8.128 -0.307 1.00 90.56 172 ASP A C 1
ATOM 1269 O O . ASP A 1 172 ? 20.836 -6.987 -0.667 1.00 90.56 172 ASP A O 1
ATOM 1273 N N . ASN A 1 173 ? 21.626 -9.036 -1.158 1.00 91.56 173 ASN A N 1
ATOM 1274 C CA . ASN A 1 173 ? 21.665 -8.823 -2.600 1.00 91.56 173 ASN A CA 1
ATOM 1275 C C . ASN A 1 173 ? 20.479 -9.537 -3.239 1.00 91.56 173 ASN A C 1
ATOM 1277 O O . ASN A 1 173 ? 20.314 -10.741 -3.054 1.00 91.56 173 ASN A O 1
ATOM 1281 N N . VAL A 1 174 ? 19.721 -8.801 -4.040 1.00 88.88 174 VAL A N 1
ATOM 1282 C CA . VAL A 1 174 ? 18.524 -9.273 -4.734 1.00 88.88 174 VAL A CA 1
ATOM 1283 C C . VAL A 1 174 ? 18.666 -9.054 -6.234 1.00 88.88 174 VAL A C 1
ATOM 1285 O O . VAL A 1 174 ? 19.391 -8.165 -6.692 1.00 88.88 174 VAL A O 1
ATOM 1288 N N . THR A 1 175 ? 17.982 -9.883 -7.018 1.00 88.19 175 THR A N 1
ATOM 1289 C CA . THR A 1 175 ? 17.825 -9.642 -8.456 1.00 88.19 175 THR A CA 1
ATOM 1290 C C . THR A 1 175 ? 16.442 -9.070 -8.678 1.00 88.19 175 THR A C 1
ATOM 1292 O O . THR A 1 175 ? 15.456 -9.717 -8.353 1.00 88.19 175 THR A O 1
ATOM 1295 N N . MET A 1 176 ? 16.371 -7.864 -9.225 1.00 82.69 176 MET A N 1
ATOM 1296 C CA . MET A 1 176 ? 15.120 -7.176 -9.503 1.00 82.69 176 MET A CA 1
ATOM 1297 C C . MET A 1 176 ? 14.732 -7.395 -10.959 1.00 82.69 176 MET A C 1
ATOM 1299 O O . MET A 1 176 ? 15.541 -7.162 -11.855 1.00 82.69 176 MET A O 1
ATOM 1303 N N . LYS A 1 177 ? 13.492 -7.805 -11.205 1.00 79.94 177 LYS A N 1
ATOM 1304 C CA . LYS A 1 177 ? 12.819 -7.668 -12.492 1.00 79.94 177 LYS A CA 1
ATOM 1305 C C . LYS A 1 177 ? 12.314 -6.229 -12.608 1.00 79.94 177 LYS A C 1
ATOM 1307 O O . LYS A 1 177 ? 11.607 -5.738 -11.732 1.00 79.94 177 LYS A O 1
ATOM 1312 N N . VAL A 1 178 ? 12.698 -5.560 -13.687 1.00 73.44 178 VAL A N 1
ATOM 1313 C CA . VAL A 1 178 ? 12.281 -4.197 -14.023 1.00 73.44 178 VAL A CA 1
ATOM 1314 C C . VAL A 1 178 ? 11.377 -4.276 -15.243 1.00 73.44 178 VAL A C 1
ATOM 1316 O O . VAL A 1 178 ? 11.792 -4.782 -16.285 1.00 73.44 178 VAL A O 1
ATOM 1319 N N . TYR A 1 179 ? 10.154 -3.778 -15.113 1.00 69.25 179 TYR A N 1
ATOM 1320 C CA . TYR A 1 179 ? 9.244 -3.506 -16.218 1.00 69.25 179 TYR A CA 1
ATOM 1321 C C . TYR A 1 179 ? 9.222 -2.004 -16.477 1.00 69.25 179 TYR A C 1
ATOM 1323 O O . TYR A 1 179 ? 9.147 -1.217 -15.534 1.00 69.25 179 TYR A O 1
ATOM 1331 N N . LEU A 1 180 ? 9.283 -1.617 -17.746 1.00 65.31 180 LEU A N 1
ATOM 1332 C CA . LEU A 1 180 ? 9.168 -0.234 -18.186 1.00 65.31 180 LEU A CA 1
ATOM 1333 C C . LEU A 1 180 ? 8.227 -0.176 -19.380 1.00 65.31 180 LEU A C 1
ATOM 1335 O O . LEU A 1 180 ? 8.493 -0.822 -20.394 1.00 65.31 180 LEU A O 1
ATOM 1339 N N . SER A 1 181 ? 7.202 0.661 -19.277 1.00 62.31 181 SER A N 1
ATOM 1340 C CA . SER A 1 181 ? 6.385 1.091 -20.402 1.00 62.31 181 SER A CA 1
ATOM 1341 C C . SER A 1 181 ? 6.464 2.602 -20.572 1.00 62.31 181 SER A C 1
ATOM 1343 O O . SER A 1 181 ? 6.321 3.356 -19.612 1.00 62.31 181 SER A O 1
ATOM 1345 N N . ILE A 1 182 ? 6.687 3.038 -21.804 1.00 59.97 182 ILE A N 1
ATOM 1346 C CA . ILE A 1 182 ? 6.632 4.424 -22.248 1.00 59.97 182 ILE A CA 1
ATOM 1347 C C . ILE A 1 182 ? 5.677 4.455 -23.427 1.00 59.97 182 ILE A C 1
ATOM 1349 O O . ILE A 1 182 ? 5.887 3.717 -24.389 1.00 59.97 182 ILE A O 1
ATOM 1353 N N . ASN A 1 183 ? 4.644 5.287 -23.358 1.00 58.44 183 ASN A N 1
ATOM 1354 C CA . ASN A 1 183 ? 3.661 5.424 -24.433 1.00 58.44 183 ASN A CA 1
ATOM 1355 C C . ASN A 1 183 ? 3.934 6.667 -25.311 1.00 58.44 183 ASN A C 1
ATOM 1357 O O . ASN A 1 183 ? 4.738 7.530 -24.954 1.00 58.44 183 ASN A O 1
ATOM 1361 N N . ASP A 1 184 ? 3.226 6.788 -26.439 1.00 49.16 184 ASP A N 1
ATOM 1362 C CA . ASP A 1 184 ? 3.354 7.912 -27.389 1.00 49.16 184 ASP A CA 1
ATOM 1363 C C . ASP A 1 184 ? 3.009 9.286 -26.780 1.00 49.16 184 ASP A C 1
ATOM 1365 O O . ASP A 1 184 ? 3.432 10.326 -27.288 1.00 49.16 184 ASP A O 1
ATOM 1369 N N . ALA A 1 185 ? 2.242 9.305 -25.687 1.00 50.59 185 ALA A N 1
ATOM 1370 C CA . ALA A 1 185 ? 1.853 10.511 -24.958 1.00 50.59 185 ALA A CA 1
ATOM 1371 C C . ALA A 1 185 ? 2.860 10.905 -23.856 1.00 50.59 185 ALA A C 1
ATOM 1373 O O . ALA A 1 185 ? 2.648 11.904 -23.168 1.00 50.59 185 ALA A O 1
ATOM 1374 N N . GLY A 1 186 ? 3.948 10.145 -23.679 1.00 44.75 186 GLY A N 1
ATOM 1375 C CA . GLY A 1 186 ? 4.952 10.373 -22.635 1.00 44.75 186 GLY A CA 1
ATOM 1376 C C . GLY A 1 186 ? 4.578 9.833 -21.250 1.00 44.75 186 GLY A C 1
ATOM 1377 O O . GLY A 1 186 ? 5.252 10.164 -20.277 1.00 44.75 186 GLY A O 1
ATOM 1378 N N . GLY A 1 187 ? 3.530 9.012 -21.147 1.00 50.16 187 GLY A N 1
ATOM 1379 C CA . GLY A 1 187 ? 3.209 8.247 -19.941 1.00 50.16 187 GLY A CA 1
ATOM 1380 C C . GLY A 1 187 ? 4.301 7.223 -19.638 1.00 50.16 187 GLY A C 1
ATOM 1381 O O . GLY A 1 187 ? 4.850 6.620 -20.560 1.00 50.16 187 GLY A O 1
ATOM 1382 N N . LEU A 1 188 ? 4.626 7.064 -18.354 1.00 50.97 188 LEU A N 1
ATOM 1383 C CA . LEU A 1 188 ? 5.725 6.247 -17.848 1.00 50.97 188 LEU A CA 1
ATOM 1384 C C . LEU A 1 188 ? 5.189 5.303 -16.769 1.00 50.97 188 LEU A C 1
ATOM 1386 O O . LEU A 1 188 ? 4.916 5.744 -15.656 1.00 50.97 188 LEU A O 1
ATOM 1390 N N . SER A 1 189 ? 5.143 4.008 -17.073 1.00 52.69 189 SER A N 1
ATOM 1391 C CA . SER A 1 189 ? 4.814 2.961 -16.106 1.00 52.69 189 SER A CA 1
ATOM 1392 C C . SER A 1 189 ? 6.056 2.143 -15.788 1.00 52.69 189 SER A C 1
ATOM 1394 O O . SER A 1 189 ? 6.772 1.699 -16.691 1.00 52.69 189 SER A O 1
ATOM 1396 N N . VAL A 1 190 ? 6.324 1.957 -14.496 1.00 53.16 190 VAL A N 1
ATOM 1397 C CA . VAL A 1 190 ? 7.475 1.201 -14.013 1.00 53.16 190 VAL A CA 1
ATOM 1398 C C . VAL A 1 190 ? 7.065 0.280 -12.883 1.00 53.16 190 VAL A C 1
ATOM 1400 O O . VAL A 1 190 ? 6.435 0.712 -11.926 1.00 53.16 190 VAL A O 1
ATOM 1403 N N . SER A 1 191 ? 7.494 -0.977 -12.975 1.00 60.47 191 SER A N 1
ATOM 1404 C CA . SER A 1 191 ? 7.446 -1.912 -11.852 1.00 60.47 191 SER A CA 1
ATOM 1405 C C . SER A 1 191 ? 8.841 -2.455 -11.581 1.00 60.47 191 SER A C 1
ATOM 1407 O O . SER A 1 191 ? 9.538 -2.868 -12.510 1.00 60.47 191 SER A O 1
ATOM 1409 N N . ILE A 1 192 ? 9.258 -2.441 -10.316 1.00 64.00 192 ILE A N 1
ATOM 1410 C CA . ILE A 1 192 ? 10.544 -2.978 -9.866 1.00 64.00 192 ILE A CA 1
ATOM 1411 C C . ILE A 1 192 ? 10.270 -3.964 -8.736 1.00 64.00 192 ILE A C 1
ATOM 1413 O O . ILE A 1 192 ? 9.776 -3.602 -7.669 1.00 64.00 192 ILE A O 1
ATOM 1417 N N . GLU A 1 193 ? 10.584 -5.229 -8.973 1.00 69.25 193 GLU A N 1
ATOM 1418 C CA . GLU A 1 193 ? 10.172 -6.322 -8.094 1.00 69.25 193 GLU A CA 1
ATOM 1419 C C . GLU A 1 193 ? 11.255 -7.366 -8.020 1.00 69.25 193 GLU A C 1
ATOM 1421 O O . GLU A 1 193 ? 11.948 -7.599 -9.005 1.00 69.25 193 GLU A O 1
ATOM 1426 N N . GLU A 1 194 ? 11.396 -8.031 -6.887 1.00 74.12 194 GLU A N 1
ATOM 1427 C CA . GLU A 1 194 ? 12.313 -9.155 -6.821 1.00 74.12 194 GLU A CA 1
ATOM 1428 C C . GLU A 1 194 ? 11.913 -10.249 -7.825 1.00 74.12 194 GLU A C 1
ATOM 1430 O O . GLU A 1 194 ? 10.750 -10.650 -7.930 1.00 74.12 194 GLU A O 1
ATOM 1435 N N . GLN A 1 195 ? 12.892 -10.746 -8.579 1.00 74.88 195 GLN A N 1
ATOM 1436 C CA . GLN A 1 195 ? 12.722 -11.882 -9.465 1.00 74.88 195 GLN A CA 1
ATOM 1437 C C . GLN A 1 195 ? 12.437 -13.133 -8.633 1.00 74.88 195 GLN A C 1
ATOM 1439 O O . GLN A 1 195 ? 13.343 -13.793 -8.128 1.00 74.88 195 GLN A O 1
ATOM 1444 N N . ARG A 1 196 ? 11.160 -13.501 -8.571 1.00 65.81 196 ARG A N 1
ATOM 1445 C CA . ARG A 1 196 ? 10.706 -14.774 -8.011 1.00 65.81 196 ARG A CA 1
ATOM 1446 C C . ARG A 1 196 ? 10.508 -15.789 -9.129 1.00 65.81 196 ARG A C 1
ATOM 1448 O O . ARG A 1 196 ? 10.085 -15.449 -10.230 1.00 65.81 196 ARG A O 1
ATOM 1455 N N . SER A 1 197 ? 10.767 -17.056 -8.841 1.00 43.88 197 SER A N 1
ATOM 1456 C CA . SER A 1 197 ? 10.744 -18.164 -9.803 1.00 43.88 197 SER A CA 1
ATOM 1457 C C . SER A 1 197 ? 9.357 -18.528 -10.375 1.00 43.88 197 SER A C 1
ATOM 1459 O O . SER A 1 197 ? 9.276 -19.512 -11.105 1.00 43.88 197 SER A O 1
ATOM 1461 N N . ALA A 1 198 ? 8.276 -17.778 -10.095 1.00 39.34 198 ALA A N 1
ATOM 1462 C CA . ALA A 1 198 ? 6.913 -18.220 -10.433 1.00 39.34 198 ALA A CA 1
ATOM 1463 C C . ALA A 1 198 ? 5.848 -17.154 -10.789 1.00 39.34 198 ALA A C 1
ATOM 1465 O O . ALA A 1 198 ? 4.696 -17.538 -10.964 1.00 39.34 198 ALA A O 1
ATOM 1466 N N . PHE A 1 199 ? 6.152 -15.857 -10.934 1.00 41.72 199 PHE A N 1
ATOM 1467 C CA . PHE A 1 199 ? 5.106 -14.860 -11.239 1.00 41.72 199 PHE A CA 1
ATOM 1468 C C . PHE A 1 199 ? 5.481 -13.976 -12.432 1.00 41.72 199 PHE A C 1
ATOM 1470 O O . PHE A 1 199 ? 6.427 -13.192 -12.370 1.00 41.72 199 PHE A O 1
ATOM 1477 N N . GLU A 1 200 ? 4.741 -14.109 -13.537 1.00 44.25 200 GLU A N 1
ATOM 1478 C CA . GLU A 1 200 ? 4.912 -13.281 -14.732 1.00 44.25 200 GLU A CA 1
ATOM 1479 C C . GLU A 1 200 ? 3.636 -12.513 -15.090 1.00 44.25 200 GLU A C 1
ATOM 1481 O O . GLU A 1 200 ? 2.524 -13.030 -15.009 1.00 44.25 200 GLU A O 1
ATOM 1486 N N . TYR A 1 201 ? 3.875 -11.271 -15.524 1.00 41.03 201 TYR A N 1
ATOM 1487 C CA . TYR A 1 201 ? 2.962 -10.196 -15.922 1.00 41.03 201 TYR A CA 1
ATOM 1488 C C . TYR A 1 201 ? 2.308 -9.441 -14.773 1.00 41.03 201 TYR A C 1
ATOM 1490 O O . TYR A 1 201 ? 1.497 -10.005 -14.047 1.00 41.03 201 TYR A O 1
ATOM 1498 N N . ARG A 1 202 ? 2.638 -8.145 -14.660 1.00 55.25 202 ARG A N 1
ATOM 1499 C CA . ARG A 1 202 ? 1.915 -7.173 -13.838 1.00 55.25 202 ARG A CA 1
ATOM 1500 C C . ARG A 1 202 ? 1.156 -6.194 -14.735 1.00 55.25 202 ARG A C 1
ATOM 1502 O O . ARG A 1 202 ? 1.726 -5.658 -15.677 1.00 55.25 202 ARG A O 1
ATOM 1509 N N . PHE A 1 203 ? -0.119 -5.975 -14.439 1.00 43.50 203 PHE A N 1
ATOM 1510 C CA . PHE A 1 203 ? -0.948 -4.911 -14.999 1.00 43.50 203 PHE A CA 1
ATOM 1511 C C . PHE A 1 203 ? -1.170 -3.878 -13.897 1.00 43.50 203 PHE A C 1
ATOM 1513 O O . PHE A 1 203 ? -1.701 -4.225 -12.843 1.00 43.50 203 PHE A O 1
ATOM 1520 N N . GLU A 1 204 ? -0.771 -2.631 -14.123 1.00 54.25 204 GLU A N 1
ATOM 1521 C CA . GLU A 1 204 ? -1.083 -1.515 -13.232 1.00 54.25 204 GLU A CA 1
ATOM 1522 C C . GLU A 1 204 ? -1.974 -0.526 -13.980 1.00 54.25 204 GLU A C 1
ATOM 1524 O O . GLU A 1 204 ? -1.648 -0.086 -15.085 1.00 54.25 204 GLU A O 1
ATOM 1529 N N . GLY A 1 205 ? -3.130 -0.216 -13.404 1.00 48.44 205 GLY A N 1
ATOM 1530 C CA . GLY A 1 205 ? -4.104 0.658 -14.039 1.00 48.44 205 GLY A CA 1
ATOM 1531 C C . GLY A 1 205 ? -5.009 1.346 -13.036 1.00 48.44 205 GLY A C 1
ATOM 1532 O O . GLY A 1 205 ? -5.192 0.884 -11.909 1.00 48.44 205 GLY A O 1
ATOM 1533 N N . GLY A 1 206 ? -5.552 2.482 -13.457 1.00 49.28 206 GLY A N 1
ATOM 1534 C CA . GLY A 1 206 ? -6.466 3.306 -12.683 1.00 49.28 206 GLY A CA 1
ATOM 1535 C C . GLY A 1 206 ? -7.814 3.421 -13.378 1.00 49.28 206 GLY A C 1
ATOM 1536 O O . GLY A 1 206 ? -7.904 3.414 -14.604 1.00 49.28 206 GLY A O 1
ATOM 1537 N N . GLY A 1 207 ? -8.876 3.528 -12.600 1.00 55.72 207 GLY A N 1
ATOM 1538 C CA . GLY A 1 207 ? -10.224 3.718 -13.103 1.00 55.72 207 GLY A CA 1
ATOM 1539 C C . GLY A 1 207 ? -11.096 4.423 -12.083 1.00 55.72 207 GLY A C 1
ATOM 1540 O O . GLY A 1 207 ? -10.690 4.667 -10.947 1.00 55.72 207 GLY A O 1
ATOM 1541 N N . PHE A 1 208 ? -12.315 4.730 -12.504 1.00 60.31 208 PHE A N 1
ATOM 1542 C CA . PHE A 1 208 ? -13.354 5.213 -11.612 1.00 60.31 208 PHE A CA 1
ATOM 1543 C C . PHE A 1 208 ? -14.427 4.152 -11.473 1.00 60.31 208 PHE A C 1
ATOM 1545 O O . PHE A 1 208 ? -14.755 3.448 -12.430 1.00 60.31 208 PHE A O 1
ATOM 1552 N N . ALA A 1 209 ? -14.976 4.053 -10.275 1.00 69.62 209 ALA A N 1
ATOM 1553 C CA . ALA A 1 209 ? -16.010 3.095 -9.957 1.00 69.62 209 ALA A CA 1
ATOM 1554 C C . ALA A 1 209 ? -16.985 3.699 -8.962 1.00 69.62 209 ALA A C 1
ATOM 1556 O O . ALA A 1 209 ? -16.598 4.465 -8.082 1.00 69.62 209 ALA A O 1
ATOM 1557 N N . THR A 1 210 ? -18.249 3.327 -9.083 1.00 78.19 210 THR A N 1
ATOM 1558 C CA . THR A 1 210 ? -19.234 3.578 -8.039 1.00 78.19 210 THR A CA 1
ATOM 1559 C C . THR A 1 210 ? -19.301 2.367 -7.125 1.00 78.19 210 THR A C 1
ATOM 1561 O O . THR A 1 210 ? -19.414 1.233 -7.593 1.00 78.19 210 THR A O 1
ATOM 1564 N N . ALA A 1 211 ? -19.241 2.604 -5.822 1.00 83.88 211 ALA A N 1
ATOM 1565 C CA . ALA A 1 211 ? -19.423 1.561 -4.826 1.00 83.88 211 ALA A CA 1
ATOM 1566 C C . ALA A 1 211 ? -20.286 2.079 -3.683 1.00 83.88 211 ALA A C 1
ATOM 1568 O O . ALA A 1 211 ? -20.348 3.284 -3.417 1.00 83.88 211 ALA A O 1
ATOM 1569 N N . LYS A 1 212 ? -20.951 1.153 -3.000 1.00 89.94 212 LYS A N 1
ATOM 1570 C CA . LYS A 1 212 ? -21.621 1.449 -1.739 1.00 89.94 212 LYS A CA 1
ATOM 1571 C C . LYS A 1 212 ? -20.634 1.317 -0.594 1.00 89.94 212 LYS A C 1
ATOM 1573 O O . LYS A 1 212 ? -19.837 0.384 -0.565 1.00 89.94 212 LYS A O 1
ATOM 1578 N N . ILE A 1 213 ? -20.723 2.221 0.371 1.00 89.25 213 ILE A N 1
ATOM 1579 C CA . ILE A 1 213 ? -19.999 2.094 1.633 1.00 89.25 213 ILE A CA 1
ATOM 1580 C C . ILE A 1 213 ? -20.656 0.968 2.433 1.00 89.25 213 ILE A C 1
ATOM 1582 O O . ILE A 1 213 ? -21.756 1.141 2.960 1.00 89.25 213 ILE A O 1
ATOM 1586 N N . ALA A 1 214 ? -19.989 -0.180 2.506 1.00 87.38 214 ALA A N 1
ATOM 1587 C CA . ALA A 1 214 ? -20.466 -1.357 3.225 1.00 87.38 214 ALA A CA 1
ATOM 1588 C C . ALA A 1 214 ? -20.229 -1.216 4.733 1.00 87.38 214 ALA A C 1
ATOM 1590 O O . ALA A 1 214 ? -21.090 -1.530 5.553 1.00 87.38 214 ALA A O 1
ATOM 1591 N N . GLU A 1 215 ? -19.066 -0.678 5.099 1.00 90.62 215 GLU A N 1
ATOM 1592 C CA . GLU A 1 215 ? -18.660 -0.486 6.486 1.00 90.62 215 GLU A CA 1
ATOM 1593 C C . GLU A 1 215 ? -17.774 0.755 6.613 1.00 90.62 215 GLU A C 1
ATOM 1595 O O . GLU A 1 215 ? -16.922 1.018 5.764 1.00 90.62 215 GLU A O 1
ATOM 1600 N N . LEU A 1 216 ? -17.947 1.499 7.707 1.00 90.75 216 LEU A N 1
ATOM 1601 C CA . LEU A 1 216 ? -17.065 2.595 8.091 1.00 90.75 216 LEU A CA 1
ATOM 1602 C C . LEU A 1 216 ? -16.258 2.204 9.324 1.00 90.75 216 LEU A C 1
ATOM 1604 O O . LEU A 1 216 ? -16.825 1.917 10.380 1.00 90.75 216 LEU A O 1
ATOM 1608 N N . LYS A 1 217 ? -14.933 2.271 9.217 1.00 87.69 217 LYS A N 1
ATOM 1609 C CA . LYS A 1 217 ? -14.035 1.961 10.330 1.00 87.69 217 LYS A CA 1
ATOM 1610 C C . LYS A 1 217 ? -13.869 3.177 11.237 1.00 87.69 217 LYS A C 1
ATOM 1612 O O . LYS A 1 217 ? -13.981 4.327 10.804 1.00 87.69 217 LYS A O 1
ATOM 1617 N N . ASN A 1 218 ? -13.589 2.936 12.514 1.00 91.19 218 ASN A N 1
ATOM 1618 C CA . ASN A 1 218 ? -13.250 3.985 13.482 1.00 91.19 218 ASN A CA 1
ATOM 1619 C C . ASN A 1 218 ? -11.763 4.359 13.393 1.00 91.19 218 ASN A C 1
ATOM 1621 O O . ASN A 1 218 ? -11.023 4.338 14.374 1.00 91.19 218 ASN A O 1
ATOM 1625 N N . GLU A 1 219 ? -11.336 4.668 12.174 1.00 91.62 219 GLU A N 1
ATOM 1626 C CA . GLU A 1 219 ? -9.964 4.975 11.812 1.00 91.62 219 GLU A CA 1
ATOM 1627 C C . GLU A 1 219 ? -9.948 6.102 10.772 1.00 91.62 219 GLU A C 1
ATOM 1629 O O . GLU A 1 219 ? -10.729 6.084 9.815 1.00 91.62 219 GLU A O 1
ATOM 1634 N N . LEU A 1 220 ? -9.057 7.075 10.963 1.00 88.81 220 LEU A N 1
ATOM 1635 C CA . LEU A 1 220 ? -8.804 8.166 10.032 1.00 88.81 220 LEU A CA 1
ATOM 1636 C C . LEU A 1 220 ? -7.402 8.046 9.428 1.00 88.81 220 LEU A C 1
ATOM 1638 O O . LEU A 1 220 ? -6.421 7.848 10.141 1.00 88.81 220 LEU A O 1
ATOM 1642 N N . TYR A 1 221 ? -7.311 8.235 8.120 1.00 85.81 221 TYR A N 1
ATOM 1643 C CA . TYR A 1 221 ? -6.080 8.472 7.384 1.00 85.81 221 TYR A CA 1
ATOM 1644 C C . TYR A 1 221 ? -5.790 9.972 7.361 1.00 85.81 221 TYR A C 1
ATOM 1646 O O . TYR A 1 221 ? -6.643 10.767 6.965 1.00 85.81 221 TYR A O 1
ATOM 1654 N N . VAL A 1 222 ? -4.589 10.367 7.774 1.00 83.88 222 VA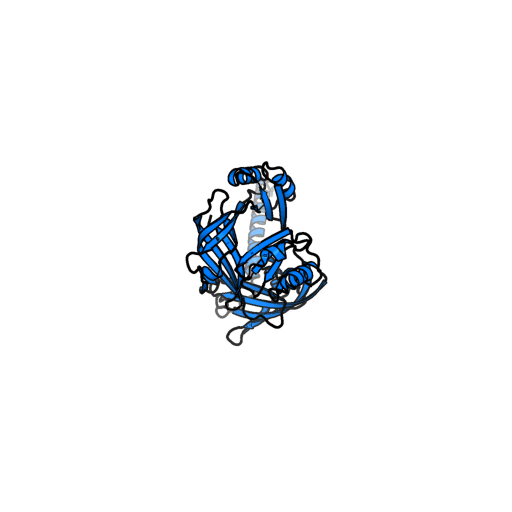L A N 1
ATOM 1655 C CA . VAL A 1 222 ? -4.176 11.769 7.867 1.00 83.88 222 VAL A CA 1
ATOM 1656 C C . VAL A 1 222 ? -2.856 11.945 7.135 1.00 83.88 222 VAL A C 1
ATOM 1658 O O . VAL A 1 222 ? -1.841 11.376 7.537 1.00 83.88 222 VAL A O 1
ATOM 1661 N N . LYS A 1 223 ? -2.845 12.780 6.094 1.00 79.44 223 LYS A N 1
ATOM 1662 C CA . LYS A 1 223 ? -1.607 13.156 5.405 1.00 79.44 223 LYS A CA 1
ATOM 1663 C C . LYS A 1 223 ? -1.062 14.472 5.957 1.00 79.44 223 LYS A C 1
ATOM 1665 O O . LYS A 1 223 ? -1.679 15.516 5.771 1.00 79.44 223 LYS A O 1
ATOM 1670 N N . CYS A 1 224 ? 0.081 14.424 6.632 1.00 79.81 224 CYS A N 1
ATOM 1671 C CA . CYS A 1 224 ? 0.787 15.564 7.200 1.00 79.81 224 CYS A CA 1
ATOM 1672 C C . CYS A 1 224 ? 2.296 15.289 7.317 1.00 79.81 224 CYS A C 1
ATOM 1674 O O . CYS A 1 224 ? 2.708 14.320 7.950 1.00 79.81 224 CYS A O 1
ATOM 1676 N N . ASN A 1 225 ? 3.126 16.181 6.773 1.00 79.06 225 ASN A N 1
ATOM 1677 C CA . ASN A 1 225 ? 4.593 16.082 6.802 1.00 79.06 225 ASN A CA 1
ATOM 1678 C C . ASN A 1 225 ? 5.246 16.726 8.044 1.00 79.06 225 ASN A C 1
ATOM 1680 O O . ASN A 1 225 ? 6.469 16.858 8.091 1.00 79.06 225 ASN A O 1
ATOM 1684 N N . ALA A 1 226 ? 4.463 17.154 9.039 1.00 83.25 226 ALA A N 1
ATOM 1685 C CA . ALA A 1 226 ? 5.015 17.720 10.264 1.00 83.25 226 ALA A CA 1
ATOM 1686 C C . ALA A 1 226 ? 5.643 16.621 11.141 1.00 83.25 226 ALA A C 1
ATOM 1688 O O . ALA A 1 226 ? 5.068 15.547 11.362 1.00 83.25 226 ALA A O 1
ATOM 1689 N N . THR A 1 227 ? 6.837 16.898 11.662 1.00 80.81 227 THR A N 1
ATOM 1690 C CA . THR A 1 227 ? 7.622 15.953 12.471 1.00 80.81 227 THR A CA 1
ATOM 1691 C C . THR A 1 227 ? 6.950 15.630 13.807 1.00 80.81 227 THR A C 1
ATOM 1693 O O . THR A 1 227 ? 7.047 14.503 14.283 1.00 80.81 227 THR A O 1
ATOM 1696 N N . ASP A 1 228 ? 6.194 16.571 14.373 1.00 87.12 228 ASP A N 1
ATOM 1697 C CA . ASP A 1 228 ? 5.436 16.424 15.620 1.00 87.12 228 ASP A CA 1
ATOM 1698 C C . ASP A 1 228 ? 3.949 16.070 15.409 1.00 87.12 228 ASP A C 1
ATOM 1700 O O . ASP A 1 228 ? 3.164 16.073 16.364 1.00 87.12 228 ASP A O 1
ATOM 1704 N N . ALA A 1 229 ? 3.551 15.728 14.174 1.00 86.12 229 ALA A N 1
ATOM 1705 C CA . ALA A 1 229 ? 2.149 15.511 13.817 1.00 86.12 229 ALA A CA 1
ATOM 1706 C C . ALA A 1 229 ? 1.473 14.402 14.637 1.00 86.12 229 ALA A C 1
ATOM 1708 O O . ALA A 1 229 ? 0.306 14.525 14.996 1.00 86.12 229 ALA A O 1
ATOM 1709 N N . GLU A 1 230 ? 2.213 13.343 14.969 1.00 88.19 230 GLU A N 1
ATOM 1710 C CA . GLU A 1 230 ? 1.715 12.217 15.763 1.00 88.19 230 GLU A CA 1
ATOM 1711 C C . GLU A 1 230 ? 1.291 12.658 17.170 1.00 88.19 230 GLU A C 1
ATOM 1713 O O . GLU A 1 230 ? 0.167 12.392 17.591 1.00 88.19 230 GLU A O 1
ATOM 1718 N N . GLY A 1 231 ? 2.148 13.413 17.865 1.00 89.69 231 GLY A N 1
ATOM 1719 C CA . GLY A 1 231 ? 1.848 13.920 19.204 1.00 89.69 231 GLY A CA 1
ATOM 1720 C C . GLY A 1 231 ? 0.711 14.943 19.202 1.00 89.69 231 GLY A C 1
ATOM 1721 O O . GLY A 1 231 ? -0.134 14.940 20.094 1.00 89.69 231 GLY A O 1
ATOM 1722 N N . ARG A 1 232 ? 0.647 15.799 18.177 1.00 93.12 232 ARG A N 1
ATOM 1723 C CA . ARG A 1 232 ? -0.418 16.805 18.035 1.00 93.12 232 ARG A CA 1
ATOM 1724 C C . ARG A 1 232 ? -1.771 16.176 17.719 1.00 93.12 232 ARG A C 1
ATOM 1726 O O . ARG A 1 232 ? -2.751 16.531 18.367 1.00 93.12 232 ARG A O 1
ATOM 1733 N N . ALA A 1 233 ? -1.820 15.221 16.790 1.00 92.50 233 ALA A N 1
ATOM 1734 C CA . ALA A 1 233 ? -3.031 14.456 16.498 1.00 92.50 233 ALA A CA 1
ATOM 1735 C C . ALA A 1 233 ? -3.472 13.621 17.711 1.00 92.50 233 ALA A C 1
ATOM 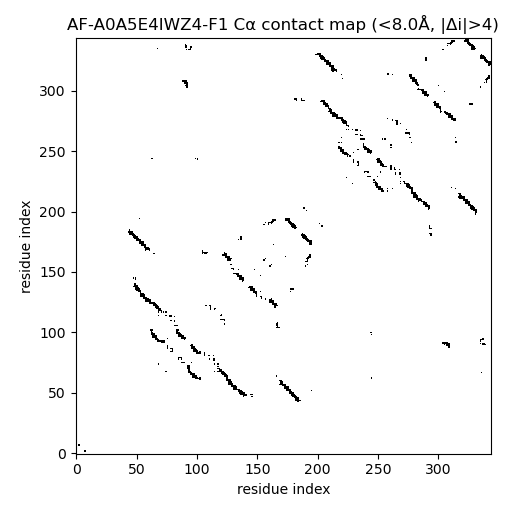1737 O O . ALA A 1 233 ? -4.659 13.582 18.021 1.00 92.50 233 ALA A O 1
ATOM 1738 N N . GLY A 1 234 ? -2.527 13.024 18.445 1.00 92.94 234 GLY A N 1
ATOM 1739 C CA . GLY A 1 234 ? -2.805 12.215 19.637 1.00 92.94 234 GLY A CA 1
ATOM 1740 C C . GLY A 1 234 ? -3.460 12.980 20.792 1.00 92.94 234 GLY A C 1
ATOM 1741 O O . GLY A 1 234 ? -4.147 12.375 21.608 1.00 92.94 234 GLY A O 1
ATOM 1742 N N . ASN A 1 235 ? -3.302 14.306 20.843 1.00 94.81 235 ASN A N 1
ATOM 1743 C CA . ASN A 1 235 ? -3.914 15.162 21.866 1.00 94.81 235 ASN A CA 1
ATOM 1744 C C . ASN A 1 235 ? -5.349 15.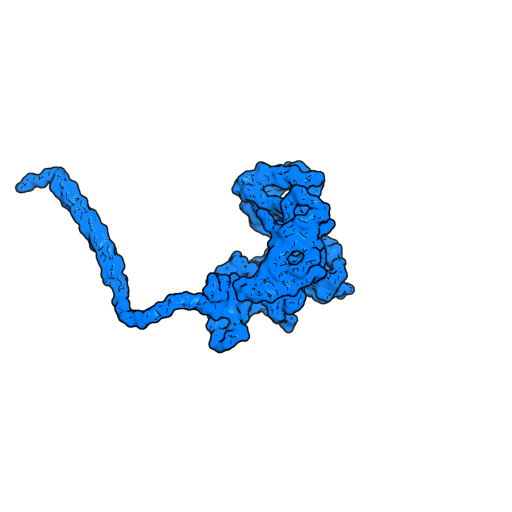607 21.527 1.00 94.81 235 ASN A C 1
ATOM 1746 O O . ASN A 1 235 ? -5.988 16.290 22.332 1.00 94.81 235 ASN A O 1
ATOM 1750 N N . VAL A 1 236 ? -5.865 15.265 20.344 1.00 96.25 236 VAL A N 1
ATOM 1751 C CA . VAL A 1 236 ? -7.225 15.629 19.934 1.00 96.25 236 VAL A CA 1
ATOM 1752 C C . VAL A 1 236 ? -8.248 14.778 20.686 1.00 96.25 236 VAL A C 1
ATOM 1754 O O . VAL A 1 236 ? -8.122 13.561 20.800 1.00 96.25 236 VAL A O 1
ATOM 1757 N N . SER A 1 237 ? -9.306 15.416 21.193 1.00 95.00 237 SER A N 1
ATOM 1758 C CA . SER A 1 237 ? -10.385 14.707 21.887 1.00 95.00 237 SER A CA 1
ATOM 1759 C C . SER A 1 237 ? -11.043 13.669 20.972 1.00 95.00 237 SER A C 1
ATOM 1761 O O . SER A 1 237 ? -11.378 13.967 19.829 1.00 95.00 237 SER A O 1
ATOM 1763 N N . GLY A 1 238 ? -11.228 12.454 21.487 1.00 92.75 238 GLY A N 1
ATOM 1764 C CA . GLY A 1 238 ? -11.763 11.324 20.725 1.00 92.75 238 GLY A CA 1
ATOM 1765 C C . GLY A 1 238 ? -10.696 10.484 20.023 1.00 92.75 238 GLY A C 1
ATOM 1766 O O . GLY A 1 238 ? -11.009 9.365 19.633 1.00 92.75 238 GLY A O 1
ATOM 1767 N N . VAL A 1 239 ? -9.442 10.941 19.928 1.00 95.69 239 VAL A N 1
ATOM 1768 C CA . VAL A 1 239 ? -8.330 10.111 19.441 1.00 95.69 239 VAL A CA 1
ATOM 1769 C C . VAL A 1 239 ? -7.918 9.104 20.512 1.00 95.69 239 VAL A C 1
ATOM 1771 O O . VAL A 1 239 ? -7.763 9.440 21.686 1.00 95.69 239 VAL A O 1
ATOM 1774 N N . LYS A 1 240 ? -7.775 7.843 20.105 1.00 94.50 240 LYS A N 1
ATOM 1775 C CA . LYS A 1 240 ? -7.401 6.721 20.977 1.00 94.50 240 LYS A CA 1
ATOM 1776 C C . LYS A 1 240 ? -5.962 6.300 20.784 1.00 94.50 240 LYS A C 1
ATOM 1778 O O . LYS A 1 240 ? -5.282 5.981 21.753 1.00 94.50 240 LYS A O 1
ATOM 1783 N N . ASN A 1 241 ? -5.524 6.283 19.535 1.00 91.69 241 ASN A N 1
ATOM 1784 C CA . ASN A 1 241 ? -4.190 5.863 19.162 1.00 91.69 241 ASN A CA 1
ATOM 1785 C C . ASN A 1 241 ? -3.807 6.518 17.836 1.00 91.69 241 ASN A C 1
ATOM 1787 O O . ASN A 1 241 ? -4.660 6.716 16.969 1.00 91.69 241 ASN A O 1
ATOM 1791 N N . VAL A 1 242 ? -2.526 6.830 17.672 1.00 87.75 242 VAL A N 1
ATOM 1792 C CA . VAL A 1 242 ? -1.972 7.343 16.420 1.00 87.75 242 VAL A CA 1
ATOM 1793 C C . VAL A 1 242 ? -0.810 6.451 16.031 1.00 87.75 242 VAL A C 1
ATOM 1795 O O . VAL A 1 242 ? 0.036 6.126 16.853 1.00 87.75 242 VAL A O 1
ATOM 1798 N N . THR A 1 243 ? -0.787 6.017 14.779 1.00 83.44 243 THR A N 1
ATOM 1799 C CA . THR A 1 243 ? 0.292 5.209 14.217 1.00 83.44 243 THR A CA 1
ATOM 1800 C C . THR A 1 243 ? 0.842 5.921 12.997 1.00 83.44 243 THR A C 1
ATOM 1802 O O . THR A 1 243 ? 0.114 6.157 12.033 1.00 83.44 243 THR A O 1
ATOM 1805 N N . ARG A 1 244 ? 2.130 6.258 13.018 1.00 77.44 244 ARG A N 1
ATOM 1806 C CA . ARG A 1 244 ? 2.814 6.795 11.843 1.00 77.44 244 ARG A CA 1
ATOM 1807 C C . ARG A 1 244 ? 3.118 5.672 10.853 1.00 77.44 244 ARG A C 1
ATOM 1809 O O . ARG A 1 244 ? 3.732 4.672 11.214 1.00 77.44 244 ARG A O 1
ATOM 1816 N N . PHE A 1 245 ? 2.660 5.843 9.617 1.00 64.56 245 PHE A N 1
ATOM 1817 C CA . PHE A 1 245 ? 2.887 4.902 8.521 1.00 64.56 245 PHE A CA 1
ATOM 1818 C C . PHE A 1 245 ? 4.163 5.238 7.747 1.00 64.56 245 PHE A C 1
ATOM 1820 O O . PHE A 1 245 ? 4.979 4.359 7.491 1.00 64.56 245 PHE A O 1
ATOM 1827 N N . ASP A 1 246 ? 4.354 6.518 7.424 1.00 65.38 246 ASP A N 1
ATOM 1828 C CA . ASP A 1 246 ? 5.552 7.040 6.767 1.00 65.38 246 ASP A CA 1
ATOM 1829 C C . ASP A 1 246 ? 5.844 8.485 7.233 1.00 65.38 246 ASP A C 1
ATOM 1831 O O . ASP A 1 246 ? 5.236 8.999 8.181 1.00 65.38 246 ASP A O 1
ATOM 1835 N N . GLU A 1 247 ? 6.796 9.161 6.588 1.00 68.06 247 GLU A N 1
ATOM 1836 C CA . GLU A 1 247 ? 7.174 10.542 6.920 1.00 68.06 247 GLU A CA 1
ATOM 1837 C C . GLU A 1 247 ? 6.003 11.540 6.837 1.00 68.06 247 GLU A C 1
ATOM 1839 O O . GLU A 1 247 ? 6.020 12.575 7.506 1.00 68.06 247 GLU A O 1
ATOM 1844 N N . GLN A 1 248 ? 4.968 11.229 6.057 1.00 73.75 248 GLN A N 1
ATOM 1845 C CA . GLN A 1 248 ? 3.851 12.114 5.744 1.00 73.75 248 GLN A CA 1
ATOM 1846 C C . GLN A 1 248 ? 2.479 11.549 6.117 1.00 73.75 248 GLN A C 1
ATOM 1848 O O . GLN A 1 248 ? 1.486 12.239 5.915 1.00 73.75 248 GLN A O 1
ATOM 1853 N N . THR A 1 249 ? 2.387 10.327 6.630 1.00 74.81 249 THR A N 1
ATOM 1854 C CA . THR A 1 249 ? 1.114 9.616 6.771 1.00 74.81 249 THR A CA 1
ATOM 1855 C C . THR A 1 249 ? 0.923 9.094 8.187 1.00 74.81 249 THR A C 1
ATOM 1857 O O . THR A 1 249 ? 1.785 8.402 8.733 1.00 74.81 249 THR A O 1
ATOM 1860 N N . LEU A 1 250 ? -0.247 9.372 8.762 1.00 81.12 250 LEU A N 1
ATOM 1861 C CA . LEU A 1 250 ? -0.699 8.850 10.048 1.00 81.12 250 LEU A CA 1
ATOM 1862 C C . LEU A 1 250 ? -2.017 8.088 9.878 1.00 81.12 250 LEU A C 1
ATOM 1864 O O . LEU A 1 250 ? -2.900 8.515 9.136 1.00 81.12 250 LEU A O 1
ATOM 1868 N N . PHE A 1 251 ? -2.174 7.016 10.645 1.00 85.00 251 PHE A N 1
ATOM 1869 C CA . PHE A 1 251 ? -3.458 6.386 10.924 1.00 85.00 251 PHE A CA 1
ATOM 1870 C C . PHE A 1 251 ? -3.885 6.723 12.349 1.00 85.00 251 PHE A C 1
ATOM 1872 O O . PHE A 1 251 ? -3.110 6.560 13.291 1.00 85.00 251 PHE A O 1
ATOM 1879 N N . VAL A 1 252 ? -5.116 7.192 12.515 1.00 87.69 252 VAL A N 1
ATOM 1880 C CA . VAL A 1 252 ? -5.650 7.673 13.788 1.00 87.69 252 VAL A CA 1
ATOM 1881 C C . VAL A 1 252 ? -6.884 6.863 14.156 1.00 87.69 252 VAL A C 1
ATOM 1883 O O . VAL A 1 252 ? -7.922 6.984 13.512 1.00 87.69 252 VAL A O 1
ATOM 1886 N N . ASP A 1 253 ? -6.783 6.052 15.205 1.00 91.75 253 ASP A N 1
ATOM 1887 C CA . ASP A 1 253 ? -7.947 5.388 15.793 1.00 91.75 253 ASP A CA 1
ATOM 1888 C C . ASP A 1 253 ? -8.731 6.400 16.614 1.00 91.75 253 ASP A C 1
ATOM 1890 O O . ASP A 1 253 ? -8.149 7.172 17.386 1.00 91.75 253 ASP A O 1
ATOM 1894 N N . PHE A 1 254 ? -10.052 6.378 16.485 1.00 95.38 254 PHE A N 1
ATOM 1895 C CA . PHE A 1 254 ? -10.903 7.319 17.196 1.00 95.38 254 PHE A CA 1
ATOM 1896 C C . PHE A 1 254 ? -12.146 6.664 17.793 1.00 95.38 254 PHE A C 1
ATOM 1898 O O . PHE A 1 254 ? -12.545 5.559 17.443 1.00 95.38 254 PHE A O 1
ATOM 1905 N N . GLU A 1 255 ? -12.787 7.386 18.700 1.00 93.50 255 GLU A N 1
ATOM 1906 C CA . GLU A 1 255 ? -14.136 7.113 19.172 1.00 93.50 255 GLU A CA 1
ATOM 1907 C C . GLU A 1 255 ? -15.007 8.361 19.019 1.00 93.50 255 GLU A C 1
ATOM 1909 O O . GLU A 1 255 ? -14.525 9.495 19.010 1.00 93.50 255 GLU A O 1
ATOM 1914 N N . GLY A 1 256 ? -16.318 8.149 18.932 1.00 91.06 256 GLY A N 1
ATOM 1915 C CA . GLY A 1 256 ? -17.286 9.230 18.793 1.00 91.06 256 GLY A CA 1
ATOM 1916 C C . GLY A 1 256 ? -17.486 9.664 17.342 1.00 91.06 256 GLY A C 1
ATOM 1917 O O . GLY A 1 256 ? -17.549 8.839 16.433 1.00 91.06 256 GLY A O 1
ATOM 1918 N N . ASN A 1 257 ? -17.680 10.965 17.129 1.00 93.44 257 ASN A N 1
ATOM 1919 C CA . ASN A 1 257 ? -18.048 11.513 15.826 1.00 93.44 257 ASN A CA 1
ATOM 1920 C C . ASN A 1 257 ? -16.805 11.735 14.943 1.00 93.44 257 ASN A C 1
ATOM 1922 O O . ASN A 1 257 ? -15.964 12.574 15.261 1.00 93.44 257 ASN A O 1
ATOM 1926 N N . ALA A 1 258 ? -16.727 11.016 13.819 1.00 92.62 258 ALA A N 1
ATOM 1927 C CA . ALA A 1 258 ? -15.591 11.055 12.894 1.00 92.62 258 ALA A CA 1
ATOM 1928 C C . ALA A 1 258 ? -15.299 12.464 12.357 1.00 92.62 258 ALA A C 1
ATOM 1930 O O . ALA A 1 258 ? -14.148 12.892 12.348 1.00 92.62 258 ALA A O 1
ATOM 1931 N N . THR A 1 259 ? -16.336 13.207 11.961 1.00 93.31 259 THR A N 1
ATOM 1932 C CA . THR A 1 259 ? -16.212 14.573 11.437 1.00 93.31 259 THR A CA 1
ATOM 1933 C C . THR A 1 259 ? -15.635 15.527 12.480 1.00 93.31 259 THR A C 1
ATOM 1935 O O . THR A 1 259 ? -14.734 16.304 12.171 1.00 93.31 259 THR A O 1
ATOM 1938 N N . ALA A 1 260 ? -16.097 15.446 13.730 1.00 94.25 260 ALA A N 1
ATOM 1939 C CA . ALA A 1 260 ? -15.595 16.282 14.817 1.00 94.25 260 ALA A CA 1
ATOM 1940 C C . ALA A 1 260 ? -14.122 15.981 15.136 1.00 94.25 260 ALA A C 1
ATOM 1942 O O . ALA A 1 260 ? -13.323 16.904 15.299 1.00 94.25 260 ALA A O 1
ATOM 1943 N N . VAL A 1 261 ? -13.747 14.698 15.174 1.00 95.88 261 VAL A N 1
ATOM 1944 C CA . VAL A 1 261 ? -12.351 14.288 15.390 1.00 95.88 261 VAL A CA 1
ATOM 1945 C C . VAL A 1 261 ? -11.470 14.741 14.223 1.00 95.88 261 VAL A C 1
ATOM 1947 O O . VAL A 1 261 ? -10.414 15.327 14.450 1.00 95.88 261 VAL A O 1
ATOM 1950 N N . ALA A 1 262 ? -11.921 14.556 12.979 1.00 93.44 262 ALA A N 1
ATOM 1951 C CA . ALA A 1 262 ? -11.198 14.993 11.787 1.00 93.44 262 ALA A CA 1
ATOM 1952 C C . ALA A 1 262 ? -10.962 16.513 11.767 1.00 93.44 262 ALA A C 1
ATOM 1954 O O . ALA A 1 262 ? -9.845 16.959 11.506 1.00 93.44 262 ALA A O 1
ATOM 1955 N N . GLN A 1 263 ? -11.975 17.314 12.117 1.00 94.12 263 GLN A N 1
ATOM 1956 C CA . GLN A 1 263 ? -11.845 18.769 12.260 1.00 94.12 263 GLN A CA 1
ATOM 1957 C C . GLN A 1 263 ? -10.876 19.157 13.385 1.00 94.12 263 GLN A C 1
ATOM 1959 O O . GLN A 1 263 ? -10.087 20.093 13.229 1.00 94.12 263 GLN A O 1
ATOM 1964 N N . GLY A 1 264 ? -10.900 18.424 14.502 1.00 94.88 264 GLY A N 1
ATOM 1965 C CA . GLY A 1 264 ? -9.950 18.591 15.599 1.00 94.88 264 GLY A CA 1
ATOM 1966 C C . GLY A 1 264 ? -8.507 18.330 15.165 1.00 94.88 264 GLY A C 1
ATOM 1967 O O . GLY A 1 264 ? -7.631 19.142 15.451 1.00 94.88 264 GLY A O 1
ATOM 1968 N N . ILE A 1 265 ? -8.266 17.256 14.407 1.00 94.62 265 ILE A N 1
ATOM 1969 C CA . ILE A 1 265 ? -6.948 16.924 13.842 1.00 94.62 265 ILE A CA 1
ATOM 1970 C C . ILE A 1 265 ? -6.496 17.991 12.845 1.00 94.62 265 ILE A C 1
ATOM 1972 O O . ILE A 1 265 ? -5.371 18.477 12.948 1.00 94.62 265 ILE A O 1
ATOM 1976 N N . ALA A 1 266 ? -7.370 18.410 11.928 1.00 91.88 266 ALA A N 1
ATOM 1977 C CA . ALA A 1 266 ? -7.055 19.470 10.974 1.00 91.88 266 ALA A CA 1
ATOM 1978 C C . ALA A 1 266 ? -6.680 20.787 11.675 1.00 91.88 266 ALA A C 1
ATOM 1980 O O . ALA A 1 266 ? -5.729 21.456 11.276 1.00 91.88 266 ALA A O 1
ATOM 1981 N N . SER A 1 267 ? -7.368 21.114 12.771 1.00 93.00 267 SER A N 1
ATOM 1982 C CA . SER A 1 267 ? -7.084 22.298 13.594 1.00 93.00 267 SER A CA 1
ATOM 1983 C C . SER A 1 267 ? -5.815 22.156 14.438 1.00 93.00 267 SER A C 1
ATOM 1985 O O . SER A 1 267 ? -5.154 23.150 14.727 1.00 93.00 267 SER A O 1
ATOM 1987 N N . ALA A 1 268 ? -5.466 20.935 14.849 1.00 92.00 268 ALA A N 1
ATOM 1988 C CA . ALA A 1 268 ? -4.240 20.648 15.585 1.00 92.00 268 ALA A CA 1
ATOM 1989 C C . ALA A 1 268 ? -2.999 20.665 14.682 1.00 92.00 268 ALA A C 1
ATOM 1991 O O . ALA A 1 268 ? -1.895 20.864 15.190 1.00 92.00 268 ALA A O 1
ATOM 1992 N N . LEU A 1 269 ? -3.168 20.501 13.365 1.00 91.00 269 LEU A N 1
ATOM 1993 C CA . LEU A 1 269 ? -2.103 20.408 12.361 1.00 91.00 269 LEU A CA 1
ATOM 1994 C C . LEU A 1 269 ? -2.203 21.489 11.251 1.00 91.00 269 LEU A C 1
ATOM 1996 O O . LEU A 1 269 ? -2.145 21.153 10.068 1.00 91.00 269 LEU A O 1
ATOM 2000 N N . PRO A 1 270 ? -2.322 22.794 11.567 1.00 83.69 270 PRO A N 1
ATOM 2001 C CA . PRO A 1 270 ? -2.462 23.859 10.566 1.00 83.69 270 PRO A CA 1
ATOM 2002 C C . PRO A 1 270 ? -1.305 23.931 9.562 1.00 83.69 270 PRO A C 1
ATOM 2004 O O . PRO A 1 270 ? -1.507 24.365 8.432 1.00 83.69 270 PRO A O 1
ATOM 2007 N N . ASP A 1 271 ? -0.110 23.487 9.953 1.00 81.94 271 ASP A N 1
ATOM 2008 C CA . ASP A 1 271 ? 1.124 23.680 9.181 1.00 81.94 271 ASP A CA 1
ATOM 2009 C C . ASP A 1 271 ? 1.183 22.831 7.901 1.00 81.94 271 ASP A C 1
ATOM 2011 O O . ASP A 1 271 ? 1.951 23.137 6.992 1.00 81.94 271 ASP A O 1
ATOM 2015 N N . CYS A 1 272 ? 0.370 21.775 7.815 1.00 77.69 272 CYS A N 1
ATOM 2016 C CA . CYS A 1 272 ? 0.343 20.852 6.679 1.00 77.69 272 CYS A CA 1
ATOM 2017 C C . CYS A 1 272 ? -1.007 20.804 5.952 1.00 77.69 272 CYS A C 1
ATOM 2019 O O . CYS A 1 272 ? -1.103 20.093 4.955 1.00 77.69 272 CYS A O 1
ATOM 2021 N N . ALA A 1 273 ? -2.025 21.535 6.435 1.00 77.19 273 ALA A N 1
ATOM 2022 C CA . ALA A 1 273 ? -3.399 21.506 5.917 1.00 77.19 273 ALA A CA 1
ATOM 2023 C C . ALA A 1 273 ? -3.862 20.065 5.605 1.00 77.19 273 ALA A C 1
ATOM 2025 O O . ALA A 1 273 ? -4.071 19.714 4.440 1.00 77.19 273 ALA A O 1
ATOM 2026 N N . PRO A 1 274 ? -3.935 19.191 6.626 1.00 80.50 274 PRO A N 1
ATOM 2027 C CA . PRO A 1 274 ? -3.956 17.759 6.403 1.00 80.50 274 PRO A CA 1
ATOM 2028 C C . PRO A 1 274 ? -5.217 17.328 5.665 1.00 80.50 274 PRO A C 1
ATOM 2030 O O . PRO A 1 274 ? -6.332 17.720 6.018 1.00 80.50 274 PRO A O 1
ATOM 2033 N N . LYS A 1 275 ? -5.046 16.439 4.685 1.00 81.56 275 LYS A N 1
ATOM 2034 C CA . LYS A 1 275 ? -6.172 15.682 4.140 1.00 81.56 275 LYS A CA 1
ATOM 2035 C C . LYS A 1 275 ? -6.513 14.583 5.139 1.00 81.56 275 LYS A C 1
ATOM 2037 O O . LYS A 1 275 ? -5.681 13.707 5.384 1.00 81.56 275 LYS A O 1
ATOM 2042 N N . VAL A 1 276 ? -7.706 14.667 5.724 1.00 87.50 276 VAL A N 1
ATOM 2043 C CA . VAL A 1 276 ? -8.226 13.682 6.675 1.00 87.50 276 VAL A CA 1
ATOM 2044 C C . VAL A 1 276 ? -9.343 12.901 6.002 1.00 87.50 276 VAL A C 1
ATOM 2046 O O . VAL A 1 276 ? -10.348 13.479 5.599 1.00 87.50 276 VAL A O 1
ATOM 2049 N N . LEU A 1 277 ? -9.157 11.595 5.877 1.00 88.38 277 LEU A N 1
ATOM 2050 C CA . LEU A 1 277 ? -10.129 10.673 5.303 1.00 88.38 277 LEU A CA 1
ATOM 2051 C C . LEU A 1 277 ? -10.442 9.578 6.315 1.00 88.38 277 LEU A C 1
ATOM 2053 O O . LEU A 1 277 ? -9.662 9.331 7.227 1.00 88.38 277 LEU A O 1
ATOM 2057 N N . ARG A 1 278 ? -11.572 8.907 6.154 1.00 90.50 278 ARG A N 1
ATOM 2058 C CA . ARG A 1 278 ? -12.007 7.786 6.976 1.00 90.50 278 ARG A CA 1
ATOM 2059 C C . ARG A 1 278 ? -11.884 6.486 6.204 1.00 90.50 278 ARG A C 1
ATOM 2061 O O . ARG A 1 278 ? -12.276 6.409 5.041 1.00 90.50 278 ARG A O 1
ATOM 2068 N N . SER A 1 279 ? -11.366 5.465 6.870 1.00 85.62 279 SER A N 1
ATOM 2069 C CA . SER A 1 279 ? -11.245 4.132 6.290 1.00 85.62 279 SER A CA 1
ATOM 2070 C C . SER A 1 279 ? -12.622 3.483 6.130 1.00 85.62 279 SER A C 1
ATOM 2072 O O . SER A 1 279 ? -13.438 3.484 7.058 1.00 85.62 279 SER A O 1
ATOM 2074 N N . ALA A 1 280 ? -12.871 2.904 4.961 1.00 85.12 280 ALA A N 1
ATOM 2075 C CA . ALA A 1 280 ? -14.131 2.271 4.595 1.00 85.12 280 ALA A CA 1
ATOM 2076 C C . ALA A 1 280 ? -13.898 0.952 3.849 1.00 85.12 280 ALA A C 1
ATOM 2078 O O . ALA A 1 280 ? -12.870 0.772 3.192 1.00 85.12 280 ALA A O 1
ATOM 2079 N N . ALA A 1 281 ? -14.858 0.037 3.963 1.00 85.50 281 ALA A N 1
ATOM 2080 C CA . ALA A 1 281 ? -14.991 -1.119 3.084 1.00 85.50 281 ALA A CA 1
ATOM 2081 C C . ALA A 1 281 ? -16.088 -0.843 2.052 1.00 85.50 281 ALA A C 1
ATOM 2083 O O . ALA A 1 281 ? -17.106 -0.219 2.377 1.00 85.50 281 ALA A O 1
ATOM 2084 N N . PHE A 1 282 ? -15.880 -1.308 0.823 1.00 83.38 282 PHE A N 1
ATOM 2085 C CA . PHE A 1 282 ? -16.754 -0.996 -0.301 1.00 83.38 282 PHE A CA 1
ATOM 2086 C C . PHE A 1 282 ? -17.368 -2.240 -0.933 1.00 83.38 282 PHE A C 1
ATOM 2088 O O . PHE A 1 282 ? -16.682 -3.230 -1.179 1.00 83.38 282 PHE A O 1
ATOM 2095 N N . ASP A 1 283 ? -18.646 -2.122 -1.282 1.00 86.56 283 ASP A N 1
ATOM 2096 C CA . ASP A 1 283 ? -19.357 -3.068 -2.133 1.00 86.56 283 ASP A CA 1
ATOM 2097 C C . ASP A 1 283 ? -19.477 -2.474 -3.538 1.00 86.56 283 ASP A C 1
ATOM 2099 O O . ASP A 1 283 ? -20.289 -1.574 -3.798 1.00 86.56 283 ASP A O 1
ATOM 2103 N N . PHE A 1 284 ? -18.647 -2.967 -4.455 1.00 82.12 284 PHE A N 1
ATOM 2104 C CA . PHE A 1 284 ? -18.677 -2.567 -5.859 1.00 82.12 284 PHE A CA 1
ATOM 2105 C C . PHE A 1 284 ? -19.892 -3.186 -6.551 1.00 82.12 284 PHE A C 1
ATOM 2107 O O . PHE A 1 284 ? -20.009 -4.406 -6.666 1.00 82.12 284 PHE A O 1
ATOM 2114 N N . THR A 1 285 ? -20.810 -2.334 -7.009 1.00 72.25 285 THR A N 1
ATOM 2115 C CA . THR A 1 285 ? -22.056 -2.766 -7.661 1.00 72.25 285 THR A CA 1
ATOM 2116 C C . THR A 1 285 ? -21.844 -3.189 -9.107 1.00 72.25 285 THR A C 1
ATOM 2118 O O . THR A 1 285 ? -22.586 -4.025 -9.617 1.00 72.25 285 THR A O 1
ATOM 2121 N N . ASP A 1 286 ? -20.821 -2.628 -9.746 1.00 72.56 286 ASP A N 1
ATOM 2122 C CA . ASP A 1 286 ? -20.538 -2.775 -11.166 1.00 72.56 286 ASP A CA 1
ATOM 2123 C C . ASP A 1 286 ? -19.081 -3.183 -11.392 1.00 72.56 286 ASP A C 1
ATOM 2125 O O . ASP A 1 286 ? -18.226 -3.088 -10.508 1.00 72.56 286 ASP A O 1
ATOM 2129 N N . SER A 1 287 ? -18.786 -3.650 -12.602 1.00 71.44 287 SER A N 1
ATOM 2130 C CA . SER A 1 287 ? -17.409 -3.903 -13.009 1.00 71.44 287 SER A CA 1
ATOM 2131 C C . SER A 1 287 ? -16.616 -2.601 -13.109 1.00 71.44 287 SER A C 1
ATOM 2133 O O . SER A 1 287 ? -17.076 -1.633 -13.718 1.00 71.44 287 SER A O 1
ATOM 2135 N N . VAL A 1 288 ? -15.392 -2.606 -12.595 1.00 66.75 288 VAL A N 1
ATOM 2136 C CA . VAL A 1 288 ? -14.461 -1.486 -12.703 1.00 66.75 288 VAL A CA 1
ATOM 2137 C C . VAL A 1 288 ? -13.677 -1.625 -13.994 1.00 66.75 288 VAL A C 1
ATOM 2139 O O . VAL A 1 288 ? -12.997 -2.626 -14.222 1.00 66.75 288 VAL A O 1
ATOM 2142 N N . THR A 1 289 ? -13.762 -0.610 -14.848 1.00 59.91 289 THR A N 1
ATOM 2143 C CA . THR A 1 289 ? -12.858 -0.511 -15.993 1.00 59.91 289 THR A CA 1
ATOM 2144 C C . THR A 1 289 ? -11.614 0.228 -15.538 1.00 59.91 289 THR A C 1
ATOM 2146 O O . THR A 1 289 ? -11.666 1.423 -15.257 1.00 59.91 289 THR A O 1
ATOM 2149 N N . ILE A 1 290 ? -10.506 -0.497 -15.450 1.00 60.06 290 ILE A N 1
ATOM 2150 C CA . ILE A 1 290 ? -9.192 0.083 -15.210 1.00 60.06 290 ILE A CA 1
ATOM 2151 C C . ILE A 1 290 ? -8.524 0.312 -16.558 1.00 60.06 290 ILE A C 1
ATOM 2153 O O . ILE A 1 290 ? -8.415 -0.597 -17.381 1.00 60.06 290 ILE A O 1
ATOM 2157 N N . ALA A 1 291 ? -8.103 1.544 -16.798 1.00 42.53 291 ALA A N 1
ATOM 2158 C CA . ALA A 1 291 ? -7.218 1.861 -17.898 1.00 42.53 291 ALA A CA 1
ATOM 2159 C C . ALA A 1 291 ? -5.789 1.797 -17.366 1.00 42.53 291 ALA A C 1
ATOM 2161 O O . ALA A 1 291 ? -5.459 2.427 -16.356 1.00 42.53 291 ALA A O 1
ATOM 2162 N N . SER A 1 292 ? -4.940 1.020 -18.030 1.00 47.97 292 SER A N 1
ATOM 2163 C CA . SER A 1 292 ? -3.508 1.216 -17.878 1.00 47.97 292 SER A CA 1
ATOM 2164 C C . SER A 1 292 ? -3.131 2.558 -18.493 1.00 47.97 292 SER A C 1
ATOM 2166 O O . SER A 1 292 ? -3.854 3.135 -19.311 1.00 47.97 292 SER A O 1
ATOM 2168 N N . GLU A 1 293 ? -1.954 3.047 -18.143 1.00 38.50 293 GLU A N 1
ATOM 2169 C CA . GLU A 1 293 ? -1.432 4.276 -18.730 1.00 38.50 293 GLU A CA 1
ATOM 2170 C C . GLU A 1 293 ? -1.161 4.129 -20.241 1.00 38.50 293 GLU A C 1
ATOM 2172 O O . GLU A 1 293 ? -1.060 5.131 -20.939 1.00 38.50 293 GLU A O 1
ATOM 2177 N N . ASN A 1 294 ? -1.137 2.904 -20.785 1.00 38.03 294 ASN A N 1
ATOM 2178 C CA . ASN A 1 294 ? -1.052 2.629 -22.224 1.00 38.03 294 ASN A CA 1
ATOM 2179 C C . ASN A 1 294 ? -2.423 2.647 -22.935 1.00 38.03 294 ASN A C 1
ATOM 2181 O O . ASN A 1 294 ? -2.497 2.298 -24.109 1.00 38.03 294 ASN A O 1
ATOM 2185 N N . ASN A 1 295 ? -3.505 3.037 -22.247 1.00 40.44 295 ASN A N 1
ATOM 2186 C CA . ASN A 1 295 ? -4.902 2.926 -22.698 1.00 40.44 295 ASN A CA 1
ATOM 2187 C C . ASN A 1 295 ? -5.390 1.490 -22.946 1.00 40.44 295 ASN A C 1
ATOM 2189 O O . ASN A 1 295 ? -6.493 1.299 -23.468 1.00 40.44 295 ASN A O 1
ATOM 2193 N N . ASP A 1 296 ? -4.633 0.481 -22.510 1.00 43.97 296 ASP A N 1
ATOM 2194 C CA . ASP A 1 296 ? -5.166 -0.871 -22.430 1.00 43.97 296 ASP A CA 1
ATOM 2195 C C . ASP A 1 296 ? -6.187 -0.903 -21.306 1.00 43.97 296 ASP A C 1
ATOM 2197 O O . ASP A 1 296 ? -5.893 -0.642 -20.136 1.00 43.97 296 ASP A O 1
ATOM 2201 N N . THR A 1 297 ? -7.422 -1.193 -21.682 1.00 46.44 297 THR A N 1
ATOM 2202 C CA . THR A 1 297 ? -8.522 -1.262 -20.734 1.00 46.44 297 THR A CA 1
ATOM 2203 C C . THR A 1 297 ? -8.729 -2.695 -20.310 1.00 46.44 297 THR A C 1
ATOM 2205 O O . THR A 1 297 ? -8.718 -3.628 -21.115 1.00 46.44 297 THR A O 1
ATOM 2208 N N . ARG A 1 298 ? -8.937 -2.868 -19.013 1.00 60.03 298 ARG A N 1
ATOM 2209 C CA . ARG A 1 298 ? -9.302 -4.142 -18.436 1.00 60.03 298 ARG A CA 1
ATOM 2210 C C . ARG A 1 298 ? -10.526 -3.968 -17.568 1.00 60.03 298 ARG A C 1
ATOM 2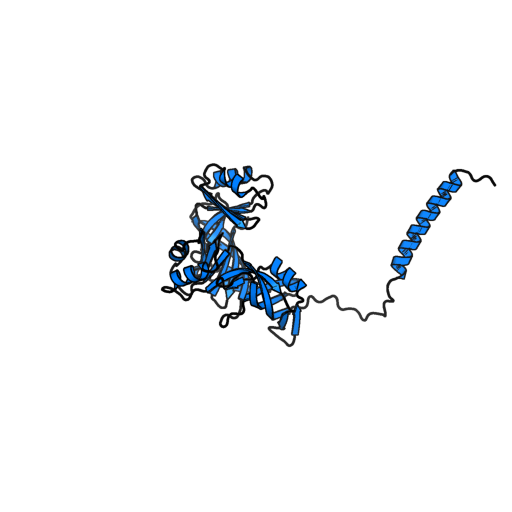212 O O . ARG A 1 298 ? -10.620 -3.042 -16.769 1.00 60.03 298 ARG A O 1
ATOM 2219 N N . THR A 1 299 ? -11.457 -4.890 -17.724 1.00 68.12 299 THR A N 1
ATOM 2220 C CA . THR A 1 299 ? -12.631 -4.971 -16.869 1.00 68.12 299 THR A CA 1
ATOM 2221 C C . THR A 1 299 ? -12.330 -5.917 -15.715 1.00 68.12 299 THR A C 1
ATOM 2223 O O . THR A 1 299 ? -11.976 -7.075 -15.936 1.00 68.12 299 THR A O 1
ATOM 2226 N N . VAL A 1 300 ? -12.460 -5.411 -14.493 1.00 71.50 300 VAL A N 1
ATOM 2227 C CA . VAL A 1 300 ? -12.410 -6.180 -13.246 1.00 71.50 300 VAL A CA 1
ATOM 2228 C C . VAL A 1 300 ? -13.827 -6.260 -12.704 1.00 71.50 300 VAL A C 1
ATOM 2230 O O . VAL A 1 300 ? -14.526 -5.248 -12.654 1.00 71.50 300 VAL A O 1
ATOM 2233 N N . LEU A 1 301 ? -14.294 -7.453 -12.344 1.00 77.38 301 LEU A N 1
ATOM 2234 C CA . LEU A 1 301 ? -15.648 -7.598 -11.824 1.00 77.38 301 LEU A CA 1
ATOM 2235 C C . LEU A 1 301 ? -15.706 -7.031 -10.403 1.00 77.38 301 LEU A C 1
ATOM 2237 O O . LEU A 1 301 ? -14.787 -7.235 -9.615 1.00 77.38 301 LEU A O 1
ATOM 2241 N N . GLY A 1 302 ? -16.800 -6.351 -10.047 1.00 74.56 302 GLY A N 1
ATOM 2242 C CA . GLY A 1 302 ? -16.987 -5.837 -8.684 1.00 74.56 302 GLY A CA 1
ATOM 2243 C C . GLY A 1 302 ? -16.914 -6.939 -7.618 1.00 74.56 302 GLY A C 1
ATOM 2244 O O . GLY A 1 302 ? -16.421 -6.704 -6.521 1.00 74.56 302 GLY A O 1
ATOM 2245 N N . SER A 1 303 ? -17.292 -8.174 -7.974 1.00 75.25 303 SER A N 1
ATOM 2246 C CA . SER A 1 303 ? -17.137 -9.366 -7.128 1.00 75.25 303 SER A CA 1
ATOM 2247 C C . SER A 1 303 ? -15.684 -9.692 -6.774 1.00 75.25 303 SER A C 1
ATOM 2249 O O . SER A 1 303 ? -15.425 -10.236 -5.702 1.00 75.25 303 SER A O 1
ATOM 2251 N N . ASP A 1 304 ? -14.734 -9.351 -7.646 1.00 72.75 304 ASP A N 1
ATOM 2252 C CA . ASP A 1 304 ? -13.303 -9.575 -7.411 1.00 72.75 304 ASP A CA 1
ATOM 2253 C C . ASP A 1 304 ? -12.723 -8.525 -6.447 1.00 72.75 304 ASP A C 1
ATOM 2255 O O . ASP A 1 304 ? -11.672 -8.739 -5.846 1.00 72.75 304 ASP A O 1
ATOM 2259 N N . LEU A 1 305 ? -13.439 -7.408 -6.274 1.00 73.44 305 LEU A N 1
ATOM 2260 C CA . LEU A 1 305 ? -13.149 -6.315 -5.343 1.00 73.44 305 LEU A CA 1
ATOM 2261 C C . LEU A 1 305 ? -14.012 -6.376 -4.073 1.00 73.44 305 LEU A C 1
ATOM 2263 O O . LEU A 1 305 ? -14.061 -5.404 -3.318 1.00 73.44 305 LEU A O 1
ATOM 2267 N N . ALA A 1 306 ? -14.712 -7.487 -3.832 1.00 72.38 306 ALA A N 1
ATOM 2268 C CA . ALA A 1 306 ? -15.499 -7.652 -2.617 1.00 72.38 306 ALA A CA 1
ATOM 2269 C C . ALA A 1 306 ? -14.607 -7.481 -1.375 1.00 72.38 306 ALA A C 1
ATOM 2271 O O . ALA A 1 306 ? -13.495 -8.002 -1.307 1.00 72.38 306 ALA A O 1
ATOM 2272 N N . GLY A 1 307 ? -15.074 -6.690 -0.406 1.00 66.81 307 GLY A N 1
ATOM 2273 C CA . GLY A 1 307 ? -14.313 -6.405 0.812 1.00 66.81 307 GLY A CA 1
ATOM 2274 C C . GLY A 1 307 ? -13.076 -5.521 0.612 1.00 66.81 307 GLY A C 1
ATOM 2275 O O . GLY A 1 307 ? -12.324 -5.324 1.569 1.00 66.81 307 GLY A O 1
ATOM 2276 N N . ALA A 1 308 ? -12.853 -4.964 -0.585 1.00 72.88 308 ALA A N 1
ATOM 2277 C CA . ALA A 1 308 ? -11.757 -4.033 -0.804 1.00 72.88 308 ALA A CA 1
ATOM 2278 C C . ALA A 1 308 ? -11.956 -2.768 0.042 1.00 72.88 308 ALA A C 1
ATOM 2280 O O . ALA A 1 308 ? 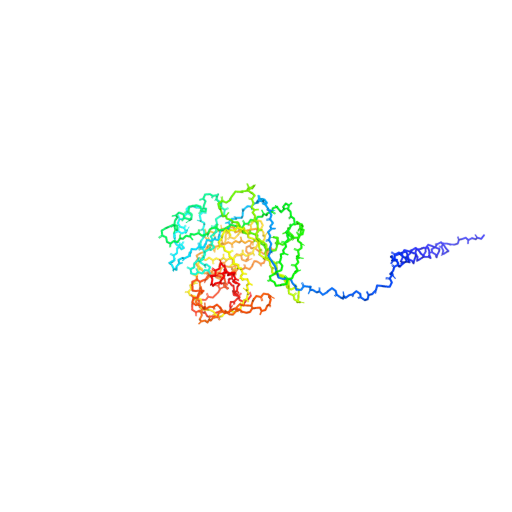-13.062 -2.228 0.171 1.00 72.88 308 ALA A O 1
ATOM 2281 N N . THR A 1 309 ? -10.863 -2.305 0.642 1.00 79.31 309 THR A N 1
ATOM 2282 C CA . THR A 1 309 ? -10.873 -1.154 1.544 1.00 79.31 309 THR A CA 1
ATOM 2283 C C . THR A 1 309 ? -10.187 0.056 0.931 1.00 79.31 309 THR A C 1
ATOM 2285 O O . THR A 1 309 ? -9.334 -0.050 0.050 1.00 79.31 309 THR A O 1
ATOM 2288 N N . GLY A 1 310 ? -10.576 1.231 1.406 1.00 78.12 310 GLY A N 1
ATOM 2289 C CA . GLY A 1 310 ? -9.982 2.492 0.998 1.00 78.12 310 GLY A CA 1
ATOM 2290 C C . GLY A 1 310 ? -10.501 3.642 1.840 1.00 78.12 310 GLY A C 1
ATOM 2291 O O . GLY A 1 310 ? -10.897 3.439 2.988 1.00 78.12 310 GLY A O 1
ATOM 2292 N N . PHE A 1 311 ? -10.487 4.848 1.282 1.00 83.38 311 PHE A N 1
ATOM 2293 C CA . PHE A 1 311 ? -10.691 6.068 2.059 1.00 83.38 311 PHE A CA 1
ATOM 2294 C C . PHE A 1 311 ? -11.804 6.956 1.489 1.00 83.38 311 PHE A C 1
ATOM 2296 O O . PHE A 1 311 ? -11.826 7.220 0.289 1.00 83.38 311 PHE A O 1
ATOM 2303 N N . VAL A 1 312 ? -12.690 7.449 2.356 1.00 86.44 312 VAL A N 1
ATOM 2304 C CA . VAL A 1 312 ? -13.783 8.397 2.045 1.00 86.44 312 VAL A CA 1
ATOM 2305 C C . VAL A 1 312 ? -13.723 9.623 2.948 1.00 86.44 312 VAL A C 1
ATOM 2307 O O . VAL A 1 312 ? -13.011 9.618 3.952 1.00 86.44 312 VAL A O 1
ATOM 2310 N N . ALA A 1 313 ? -14.471 10.676 2.642 1.00 88.31 313 ALA A N 1
ATOM 2311 C CA . ALA A 1 313 ? -14.632 11.801 3.551 1.00 88.31 313 ALA A CA 1
ATOM 2312 C C . ALA A 1 313 ? -15.271 11.360 4.898 1.00 88.31 313 ALA A C 1
ATOM 2314 O O . ALA A 1 313 ? -16.140 10.479 4.921 1.00 88.31 313 ALA A O 1
ATOM 2315 N N . PRO A 1 314 ? -14.852 11.922 6.052 1.00 91.06 314 PRO A N 1
ATOM 2316 C CA . PRO A 1 314 ? -15.323 11.487 7.374 1.00 91.06 314 PRO A CA 1
ATOM 2317 C C . PRO A 1 314 ? -16.832 11.617 7.629 1.00 91.06 314 PRO A C 1
ATOM 2319 O O . PRO A 1 314 ? -17.354 10.942 8.518 1.00 91.06 314 PRO A O 1
ATOM 2322 N N . GLU A 1 315 ? -17.510 12.501 6.901 1.00 91.44 315 GLU A N 1
ATOM 2323 C CA . GLU A 1 315 ? -18.944 12.790 6.994 1.00 91.44 315 GLU A CA 1
ATOM 2324 C C . GLU A 1 315 ? -19.855 11.728 6.371 1.00 91.44 315 GLU A C 1
ATOM 2326 O O . GLU A 1 315 ? -21.050 11.727 6.672 1.00 91.44 315 GLU A O 1
ATOM 2331 N N . HIS A 1 316 ? -19.317 10.828 5.545 1.00 91.88 316 HIS A N 1
ATOM 2332 C CA . HIS A 1 316 ? -20.117 9.805 4.881 1.00 91.88 316 HIS A CA 1
ATOM 2333 C C . HIS A 1 316 ? -20.770 8.820 5.851 1.00 91.88 316 HIS A C 1
ATOM 2335 O O . HIS A 1 316 ? -20.265 8.541 6.946 1.00 91.88 316 HIS A O 1
ATOM 2341 N N . ALA A 1 317 ? -21.888 8.248 5.408 1.00 92.31 317 ALA A N 1
ATOM 2342 C CA . ALA A 1 317 ? -22.634 7.221 6.123 1.00 92.31 317 ALA A CA 1
ATOM 2343 C C . ALA A 1 317 ? -22.581 5.854 5.419 1.00 92.31 317 ALA A C 1
ATOM 2345 O O . ALA A 1 317 ? -22.381 5.739 4.211 1.00 92.31 317 ALA A O 1
ATOM 2346 N N . VAL A 1 318 ? -22.802 4.786 6.190 1.00 92.06 318 VAL A N 1
ATOM 2347 C CA . VAL A 1 318 ? -22.958 3.429 5.642 1.00 92.06 318 VAL A CA 1
ATOM 2348 C C . VAL A 1 318 ? -24.172 3.389 4.704 1.00 92.06 318 VAL A C 1
ATOM 2350 O O . VAL A 1 318 ? -25.206 3.988 5.000 1.00 92.06 318 VAL A O 1
ATOM 2353 N N . ASN A 1 319 ? -24.063 2.632 3.610 1.00 90.75 319 ASN A N 1
ATOM 2354 C CA . ASN A 1 319 ? -24.997 2.524 2.481 1.00 90.75 319 ASN A CA 1
ATOM 2355 C C . ASN A 1 319 ? -25.025 3.710 1.505 1.00 90.75 319 ASN A C 1
ATOM 2357 O O . ASN A 1 319 ? -25.758 3.645 0.512 1.00 90.75 319 ASN A O 1
ATOM 2361 N N . GLU A 1 320 ? -24.237 4.763 1.724 1.00 91.38 320 GLU A N 1
ATOM 2362 C CA . GLU A 1 320 ? -24.078 5.811 0.716 1.00 91.38 320 GLU A CA 1
ATOM 2363 C C . GLU A 1 320 ? -23.308 5.282 -0.496 1.00 91.38 320 GLU A C 1
ATOM 2365 O O . GLU A 1 320 ? -22.412 4.445 -0.377 1.00 91.38 320 GLU A O 1
ATOM 2370 N N . THR A 1 321 ? -23.699 5.743 -1.684 1.00 88.38 321 THR A N 1
ATOM 2371 C CA . THR A 1 321 ? -22.999 5.425 -2.933 1.00 88.38 321 THR A CA 1
ATOM 2372 C C . THR A 1 321 ? -22.027 6.549 -3.236 1.00 88.38 321 THR A C 1
ATOM 2374 O O . THR A 1 321 ? -22.440 7.703 -3.336 1.00 88.38 321 THR A O 1
ATOM 2377 N N . VAL A 1 322 ? -20.756 6.200 -3.397 1.00 82.31 322 VAL A N 1
ATOM 2378 C CA . VAL A 1 322 ? -19.667 7.149 -3.630 1.00 82.31 322 VAL A CA 1
ATOM 2379 C C . VAL A 1 322 ? -18.950 6.829 -4.933 1.00 82.31 322 VAL A C 1
ATOM 2381 O O . VAL A 1 322 ? -18.908 5.676 -5.376 1.00 82.31 322 VAL A O 1
ATOM 2384 N N . LEU A 1 323 ? -18.396 7.868 -5.558 1.00 77.62 323 LEU A N 1
ATOM 2385 C CA . LEU A 1 323 ? -17.501 7.723 -6.696 1.00 77.62 323 LEU A CA 1
ATOM 2386 C C . LEU A 1 323 ? -16.070 7.572 -6.179 1.00 77.62 323 LEU A C 1
ATOM 2388 O O . LEU A 1 323 ? -15.553 8.442 -5.480 1.00 77.62 323 LEU A O 1
ATOM 2392 N N . LEU A 1 324 ? -15.425 6.477 -6.553 1.00 71.19 324 LEU A N 1
ATOM 2393 C CA . LEU A 1 324 ? -14.090 6.112 -6.108 1.00 71.19 324 LEU A CA 1
ATOM 2394 C C . LEU A 1 324 ? -13.119 6.137 -7.283 1.00 71.19 324 LEU A C 1
ATOM 2396 O O . LEU A 1 324 ? -13.419 5.631 -8.364 1.00 71.19 324 LEU A O 1
ATOM 2400 N N . SER A 1 325 ? -11.938 6.690 -7.042 1.00 62.34 325 SER A N 1
ATOM 2401 C CA . SER A 1 325 ? -10.735 6.378 -7.799 1.00 62.34 325 SER A CA 1
ATOM 2402 C C . SER A 1 325 ? -10.212 5.028 -7.320 1.00 62.34 325 SER A C 1
ATOM 2404 O O . SER A 1 325 ? -10.0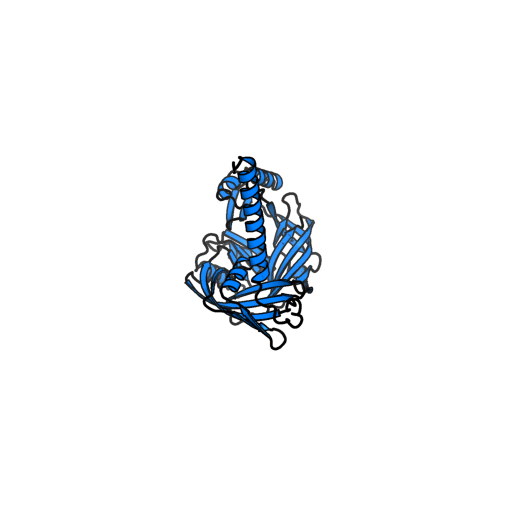28 4.815 -6.119 1.00 62.34 325 SER A O 1
ATOM 2406 N N . VAL A 1 326 ? -9.995 4.112 -8.257 1.00 66.75 326 VAL A N 1
ATOM 2407 C CA . VAL A 1 326 ? -9.524 2.753 -8.003 1.00 66.75 326 VAL A CA 1
ATOM 2408 C C . VAL A 1 326 ? -8.258 2.540 -8.811 1.00 66.75 326 VAL A C 1
ATOM 2410 O O . VAL A 1 326 ? -8.296 2.538 -10.039 1.00 66.75 326 VAL A O 1
ATOM 2413 N N . ARG A 1 327 ? -7.132 2.330 -8.134 1.00 63.09 327 ARG A N 1
ATOM 2414 C CA . ARG A 1 327 ? -5.894 1.859 -8.756 1.00 63.09 327 ARG A CA 1
ATOM 2415 C C . ARG A 1 327 ? -5.686 0.403 -8.384 1.00 63.09 327 ARG A C 1
ATOM 2417 O O . ARG A 1 327 ? -5.695 0.067 -7.202 1.00 63.09 327 ARG A O 1
ATOM 2424 N N . LEU A 1 328 ? -5.497 -0.441 -9.392 1.00 67.56 328 LEU A N 1
ATOM 2425 C CA . LEU A 1 328 ? -5.262 -1.868 -9.234 1.00 67.56 328 LEU A CA 1
ATOM 2426 C C . LEU A 1 328 ? -3.880 -2.220 -9.769 1.00 67.56 328 LEU A C 1
ATOM 2428 O O . LEU A 1 328 ? -3.513 -1.831 -10.877 1.00 67.56 328 LEU A O 1
ATOM 2432 N N . GLN A 1 329 ? -3.154 -3.006 -8.988 1.00 62.28 329 GLN A N 1
ATOM 2433 C CA . GLN A 1 329 ? -2.029 -3.793 -9.459 1.00 62.28 329 GLN A CA 1
ATOM 2434 C C . GLN A 1 329 ? -2.523 -5.230 -9.579 1.00 62.28 329 GLN A C 1
ATOM 2436 O O . GLN A 1 329 ? -3.145 -5.742 -8.654 1.00 62.28 329 GLN A O 1
ATOM 2441 N N . MET A 1 330 ? -2.290 -5.883 -10.708 1.00 58.03 330 MET A N 1
ATOM 2442 C CA . MET A 1 330 ? -2.762 -7.240 -10.980 1.00 58.03 330 MET A CA 1
ATOM 2443 C C . MET A 1 330 ? -1.642 -8.086 -11.569 1.00 58.03 330 MET A C 1
ATOM 2445 O O . MET A 1 330 ? -0.771 -7.541 -12.232 1.00 58.03 330 MET A O 1
ATOM 2449 N N . SER A 1 331 ? -1.694 -9.406 -11.403 1.00 57.62 331 SER A N 1
ATOM 2450 C CA . SER A 1 331 ? -0.893 -10.356 -12.178 1.00 57.62 331 SER A CA 1
ATOM 2451 C C . SER A 1 331 ? -1.774 -11.461 -12.732 1.00 57.62 331 SER A C 1
ATOM 2453 O O . SER A 1 331 ? -2.493 -12.131 -11.992 1.00 57.62 331 SER A O 1
ATOM 2455 N N . GLY A 1 332 ? -1.798 -11.604 -14.060 1.00 62.81 332 GLY A N 1
ATOM 2456 C CA . GLY A 1 332 ? -2.839 -12.398 -14.712 1.00 62.81 332 GLY A CA 1
ATOM 2457 C C . GLY A 1 332 ? -4.222 -11.901 -14.278 1.00 62.81 332 GLY A C 1
ATOM 2458 O O . GLY A 1 332 ? -4.475 -10.704 -14.339 1.00 62.81 332 GLY A O 1
ATOM 2459 N N . ALA A 1 333 ? -5.124 -12.782 -13.841 1.00 56.88 333 ALA A N 1
ATOM 2460 C CA . ALA A 1 333 ? -6.445 -12.422 -13.298 1.00 56.88 333 ALA A CA 1
ATOM 2461 C C . ALA A 1 333 ? -6.440 -11.997 -11.819 1.00 56.88 333 ALA A C 1
ATOM 2463 O O . ALA A 1 333 ? -7.450 -11.508 -11.325 1.00 56.88 333 ALA A O 1
ATOM 2464 N N . THR A 1 334 ? -5.318 -12.153 -11.125 1.00 55.69 334 THR A N 1
ATOM 2465 C CA . THR A 1 334 ? -5.227 -11.936 -9.682 1.00 55.69 334 THR A CA 1
ATOM 2466 C C . THR A 1 334 ? -4.996 -10.466 -9.374 1.00 55.69 334 THR A C 1
ATOM 2468 O O . THR A 1 334 ? -4.094 -9.850 -9.942 1.00 55.69 334 THR A O 1
ATOM 2471 N N . ILE A 1 335 ? -5.769 -9.906 -8.445 1.00 62.12 335 ILE A N 1
ATOM 2472 C CA . ILE A 1 335 ? -5.522 -8.568 -7.904 1.00 62.12 335 ILE A CA 1
ATOM 2473 C C . ILE A 1 335 ? -4.415 -8.676 -6.859 1.00 62.12 335 ILE A C 1
ATOM 2475 O O . ILE A 1 335 ? -4.525 -9.417 -5.885 1.00 62.12 335 ILE A O 1
ATOM 2479 N N . LEU A 1 336 ? -3.332 -7.950 -7.102 1.00 55.38 336 LEU A N 1
ATOM 2480 C CA . LEU A 1 336 ? -2.172 -7.876 -6.232 1.00 55.38 336 LEU A CA 1
ATOM 2481 C C . LEU A 1 336 ? -2.283 -6.724 -5.221 1.00 55.38 336 LEU A C 1
ATOM 2483 O O . LEU A 1 336 ? -1.877 -6.824 -4.067 1.00 55.38 336 LEU A O 1
ATOM 2487 N N . GLY A 1 337 ? -2.841 -5.600 -5.638 1.00 57.22 337 GLY A N 1
ATOM 2488 C CA . GLY A 1 337 ? -2.934 -4.440 -4.772 1.00 57.22 337 GLY A CA 1
ATOM 2489 C C . GLY A 1 337 ? -4.040 -3.525 -5.223 1.00 57.22 337 GLY A C 1
ATOM 2490 O O . GLY A 1 337 ? -4.339 -3.440 -6.414 1.00 57.22 337 GLY A O 1
ATOM 2491 N N . THR A 1 338 ? -4.630 -2.834 -4.258 1.00 63.66 338 THR A N 1
ATOM 2492 C CA . THR A 1 338 ? -5.672 -1.849 -4.507 1.00 63.66 338 THR A CA 1
ATOM 2493 C C . THR A 1 338 ? -5.366 -0.591 -3.725 1.00 63.66 338 THR A C 1
ATOM 2495 O O . THR A 1 338 ? -5.106 -0.649 -2.524 1.00 63.66 338 THR A O 1
ATOM 2498 N N . ALA A 1 339 ? -5.448 0.550 -4.390 1.00 63.53 339 ALA A N 1
ATOM 2499 C CA . ALA A 1 339 ? -5.577 1.835 -3.732 1.00 63.53 339 ALA A CA 1
ATOM 2500 C C . ALA A 1 339 ? -6.926 2.414 -4.142 1.00 63.53 339 ALA A C 1
ATOM 2502 O O . ALA A 1 339 ? -7.165 2.669 -5.323 1.00 63.53 339 ALA A O 1
ATOM 2503 N N . ILE A 1 340 ? -7.818 2.560 -3.167 1.00 72.31 340 ILE A N 1
ATOM 2504 C CA . ILE A 1 340 ? -9.179 3.037 -3.383 1.00 72.31 340 ILE A CA 1
ATOM 2505 C C . ILE A 1 340 ? -9.366 4.297 -2.553 1.00 72.31 340 ILE A C 1
ATOM 2507 O O . ILE A 1 340 ? -9.098 4.318 -1.351 1.00 72.31 340 ILE A O 1
ATOM 2511 N N . GLN A 1 341 ? -9.818 5.362 -3.196 1.00 71.88 341 GLN A N 1
ATOM 2512 C CA . GLN A 1 341 ? -10.070 6.627 -2.530 1.00 71.88 341 GLN A CA 1
ATOM 2513 C C . GLN A 1 341 ? -11.226 7.347 -3.211 1.00 71.88 341 GLN A C 1
ATOM 2515 O O . GLN A 1 341 ? -11.335 7.334 -4.433 1.00 71.88 341 GLN A O 1
ATOM 2520 N N . GLU A 1 342 ? -12.066 8.011 -2.432 1.00 70.50 342 GLU A N 1
ATOM 2521 C CA . GLU A 1 342 ? -13.099 8.895 -2.954 1.00 70.50 342 GLU A CA 1
ATOM 2522 C C . GLU A 1 342 ? -12.538 10.010 -3.847 1.00 70.50 342 GLU A C 1
ATOM 2524 O O . GLU A 1 342 ? -11.477 10.592 -3.586 1.00 70.50 342 GLU A O 1
ATOM 2529 N N . VAL A 1 343 ? -13.278 10.307 -4.917 1.00 57.59 343 VAL A N 1
ATOM 2530 C CA . VAL A 1 343 ? -13.006 11.428 -5.816 1.00 57.59 343 VAL A CA 1
ATOM 2531 C C . VAL A 1 343 ? -13.498 12.726 -5.169 1.00 57.59 343 VAL A C 1
ATOM 2533 O O . VAL A 1 343 ? -14.669 13.078 -5.286 1.00 57.59 343 VAL A O 1
ATOM 2536 N N . GLY A 1 344 ? -12.585 13.436 -4.504 1.00 50.66 344 GLY A N 1
ATOM 2537 C CA . GLY A 1 344 ? -12.839 14.711 -3.821 1.00 50.66 344 GLY A CA 1
ATOM 2538 C C . GLY A 1 344 ? -11.563 15.357 -3.310 1.00 50.66 344 GLY A C 1
ATOM 2539 O O . GLY A 1 344 ? -10.772 14.659 -2.625 1.00 50.66 344 GLY A O 1
#

Radius of gyration: 27.18 Å; Cα contacts (8 Å, |Δi|>4): 784; chains: 1; bounding box: 66×94×64 Å